Protein AF-A0A800A5K8-F1 (afdb_monomer)

Radius of gyration: 23.82 Å; Cα contacts (8 Å, |Δi|>4): 226; chains: 1; bounding box: 52×34×66 Å

pLDDT: mean 90.93, std 14.98, range [29.31, 98.81]

Secondary structure (DSSP, 8-state):
-------------S---PPPP--TTT-SSTT-HHHHHHHHHHHHHHHHHHHHHTTTGGG--HHHHHHHHHHHHHHHHHHHHHHHHHHHHHHH-TT-HHHHHHHHHHHHHHHHHHHHHHHHHHHHHHS-HHHHHHHTTSHHHHTTHHHHHHHHGGGGG---HHHHHHHHHHTTTTHHHHHHHHHHHHHH--EEE-SSSS-EEE-HHHHHHGGG-SSHHHHHHHHHHHHHHHHTTHHHHHHHHHHHHHHHHHHHHHHT-SSTTHHHHHHTT--GGG-

Sequence (275 aa):
MTKTRTYQTRQKSQSGDLPNWNLNDLYCRPKSPKLKADIAWARSESKKFRKAFEGRLKGLDGNGLARAISRYEKITERLDRVMSYGHLLHATHISDAEISAFFQTLQEKVTDISTEILFFTLELNRLGETVLKKQLKSPKAARYAPWIRDCRVFRRHQLSDEVEKLLHEKSLTSHNAWIRLFGETMADLRFRIEGGKKPKQMTLADTLNLLSDKKAQVRKRGAKALSRGLAKNIRVLSLITNTLAKDKEIEDQWRRYPHPASYRNLSNQVEDEFV

Solvent-accessible surface area (backbone atoms only — not comparable to full-atom values): 15741 Å² total; per-residue (Å²): 136,84,83,80,83,77,90,74,86,84,71,90,62,97,62,75,88,68,89,71,88,78,52,56,88,75,45,79,46,97,84,29,68,66,56,55,49,50,54,52,47,38,48,53,48,24,56,55,47,32,78,70,43,70,95,38,67,85,77,41,52,16,62,51,48,29,53,50,50,55,52,50,49,59,41,49,55,52,50,50,50,53,49,52,48,37,50,54,57,26,70,79,35,70,87,38,67,69,48,47,53,49,35,52,55,48,52,52,56,48,47,62,35,48,61,49,48,48,61,54,62,58,50,58,43,65,52,51,68,72,57,50,58,58,20,42,70,30,72,67,21,40,73,45,44,66,61,53,51,66,59,38,72,47,44,86,41,57,72,54,72,68,56,51,49,48,51,61,68,42,34,66,76,43,61,51,42,46,54,47,51,50,51,50,54,56,68,68,44,64,27,62,38,65,90,57,103,57,75,42,77,30,47,58,68,63,36,56,55,28,58,73,44,92,49,66,71,51,20,52,34,24,54,52,19,51,52,53,45,49,59,77,42,42,70,60,55,49,52,44,53,52,48,48,52,50,55,49,52,53,53,34,58,78,30,63,47,92,47,93,58,44,64,57,30,57,74,70,75,41,65,76,91,82,114

Mean predicted aligned error: 6.57 Å

Structure (mmCIF, N/CA/C/O backbone):
data_AF-A0A800A5K8-F1
#
_entry.id   AF-A0A800A5K8-F1
#
loop_
_atom_site.group_PDB
_atom_site.id
_atom_site.type_symbol
_atom_site.label_atom_id
_atom_site.label_alt_id
_atom_site.label_comp_id
_atom_site.label_asym_id
_atom_site.label_entity_id
_atom_site.label_seq_id
_atom_site.pdbx_PDB_ins_code
_atom_site.Cartn_x
_atom_site.Cartn_y
_atom_site.Cartn_z
_atom_site.occupancy
_atom_site.B_iso_or_equiv
_atom_site.auth_seq_id
_atom_site.auth_comp_id
_atom_site.auth_asym_id
_atom_site.auth_atom_id
_atom_site.pdbx_PDB_model_num
ATOM 1 N N . MET A 1 1 ? 26.725 14.747 31.158 1.00 33.75 1 MET A N 1
ATOM 2 C CA . MET A 1 1 ? 25.842 13.593 31.448 1.00 33.75 1 MET A CA 1
ATOM 3 C C . MET A 1 1 ? 24.400 13.996 31.176 1.00 33.75 1 MET A C 1
ATOM 5 O O . MET A 1 1 ? 23.799 14.720 31.959 1.00 33.75 1 MET A O 1
ATOM 9 N N . THR A 1 2 ? 23.884 13.628 30.007 1.00 29.73 2 THR A N 1
ATOM 10 C CA . THR A 1 2 ? 22.634 14.162 29.451 1.00 29.73 2 THR A CA 1
ATOM 11 C C . THR A 1 2 ? 21.464 13.264 29.852 1.00 29.73 2 THR A C 1
ATOM 13 O O . THR A 1 2 ? 21.402 12.109 29.441 1.00 29.73 2 THR A O 1
ATOM 16 N N . LYS A 1 3 ? 20.553 13.782 30.685 1.00 29.31 3 LYS A N 1
ATOM 17 C CA . LYS A 1 3 ? 19.341 13.082 31.138 1.00 29.31 3 LYS A CA 1
ATOM 18 C C . LYS A 1 3 ? 18.381 12.875 29.961 1.00 29.31 3 LYS A C 1
ATOM 20 O O . LYS A 1 3 ? 17.831 13.836 29.426 1.00 29.31 3 LYS A O 1
ATOM 25 N N . THR A 1 4 ? 18.160 11.624 29.572 1.00 31.28 4 THR A N 1
ATOM 26 C CA . THR A 1 4 ? 17.117 11.236 28.615 1.00 31.28 4 THR A CA 1
ATOM 27 C C . THR A 1 4 ? 15.754 11.374 29.295 1.00 31.28 4 THR A C 1
ATOM 29 O O . THR A 1 4 ? 15.449 10.628 30.220 1.00 31.28 4 THR A O 1
ATOM 32 N N . ARG A 1 5 ? 14.938 12.347 28.868 1.00 32.06 5 ARG A N 1
ATOM 33 C CA . ARG A 1 5 ? 13.532 12.466 29.283 1.00 32.06 5 ARG A CA 1
ATOM 34 C C . ARG A 1 5 ? 12.718 11.345 28.634 1.00 32.06 5 ARG A C 1
ATOM 36 O O . ARG A 1 5 ? 12.505 11.353 27.425 1.00 32.06 5 ARG A O 1
ATOM 43 N N . THR A 1 6 ? 12.282 10.391 29.443 1.00 32.84 6 THR A N 1
ATOM 44 C CA . THR A 1 6 ? 11.223 9.429 29.132 1.00 32.84 6 THR A CA 1
ATOM 45 C C . THR A 1 6 ? 9.879 10.154 29.214 1.00 32.84 6 THR A C 1
ATOM 47 O O . THR A 1 6 ? 9.526 10.683 30.267 1.00 32.84 6 THR A O 1
ATOM 50 N N . TYR A 1 7 ? 9.131 10.209 28.113 1.00 33.66 7 TYR A N 1
ATOM 51 C CA . TYR A 1 7 ? 7.748 10.683 28.119 1.00 33.66 7 TYR A CA 1
ATOM 52 C C . TYR A 1 7 ? 6.867 9.565 28.688 1.00 33.66 7 TYR A C 1
ATOM 54 O O . TYR A 1 7 ? 6.560 8.598 28.000 1.00 33.66 7 TYR A O 1
ATOM 62 N N . GLN A 1 8 ? 6.522 9.657 29.974 1.00 35.81 8 GLN A N 1
ATOM 63 C CA . GLN A 1 8 ? 5.506 8.815 30.605 1.00 35.81 8 GLN A CA 1
ATOM 64 C C . GLN A 1 8 ? 4.347 9.697 31.068 1.00 35.81 8 GLN A C 1
ATOM 66 O O . GLN A 1 8 ? 4.382 10.282 32.151 1.00 35.81 8 GLN A O 1
ATOM 71 N N . THR A 1 9 ? 3.290 9.767 30.268 1.00 36.53 9 THR A N 1
ATOM 72 C CA . THR A 1 9 ? 1.973 10.219 30.719 1.00 36.53 9 THR A CA 1
ATOM 73 C C . THR A 1 9 ? 1.376 9.100 31.575 1.00 36.53 9 THR A C 1
ATOM 75 O O . THR A 1 9 ? 0.846 8.112 31.076 1.00 36.53 9 THR A O 1
ATOM 78 N N . ARG A 1 10 ? 1.523 9.211 32.902 1.00 36.03 10 ARG A N 1
ATOM 79 C CA . ARG A 1 10 ? 0.921 8.287 33.874 1.00 36.03 10 ARG A CA 1
ATOM 80 C C . ARG A 1 10 ? -0.609 8.405 33.848 1.00 36.03 10 ARG A C 1
ATOM 82 O O . ARG A 1 10 ? -1.166 9.276 34.508 1.00 36.03 10 ARG A O 1
ATOM 89 N N . GLN A 1 11 ? -1.289 7.456 33.213 1.00 36.75 11 GLN A N 1
ATOM 90 C CA . GLN A 1 11 ? -2.543 6.927 33.752 1.00 36.75 11 GLN A CA 1
ATOM 91 C C . GLN A 1 11 ? -2.220 5.606 34.451 1.00 36.75 11 GLN A C 1
ATOM 93 O O . GLN A 1 11 ? -1.760 4.657 33.826 1.00 36.75 11 GLN A O 1
ATOM 98 N N . LYS A 1 12 ? -2.408 5.557 35.775 1.00 32.47 12 LYS A N 1
ATOM 99 C CA . LYS A 1 12 ? -2.260 4.337 36.579 1.00 32.47 12 LYS A CA 1
ATOM 100 C C . LYS A 1 12 ? -3.420 3.388 36.241 1.00 32.47 12 LYS A C 1
ATOM 102 O O . LYS A 1 12 ? -4.447 3.396 36.916 1.00 32.47 12 LYS A O 1
ATOM 107 N N . SER A 1 13 ? -3.276 2.584 35.191 1.00 38.09 13 SER A N 1
ATOM 108 C CA . SER A 1 13 ? -4.039 1.344 35.061 1.00 38.09 13 SER A CA 1
ATOM 109 C C . SER A 1 13 ? -3.442 0.309 36.017 1.00 38.09 13 SER A C 1
ATOM 111 O O . SER A 1 13 ? -2.229 0.210 36.182 1.00 38.09 13 SER A O 1
ATOM 113 N N . GLN A 1 14 ? -4.298 -0.469 36.676 1.00 43.34 14 GLN A N 1
ATOM 114 C CA . GLN A 1 14 ? -3.944 -1.618 37.525 1.00 43.34 14 GLN A CA 1
ATOM 115 C C . GLN A 1 14 ? -3.404 -2.815 36.704 1.00 43.34 14 GLN A C 1
ATOM 117 O O . GLN A 1 14 ? -3.677 -3.971 37.003 1.00 43.34 14 GLN A O 1
ATOM 122 N N . SER A 1 15 ? -2.656 -2.543 35.640 1.00 46.34 15 SER A N 1
ATOM 123 C CA . SER A 1 15 ? -1.964 -3.521 34.810 1.00 46.34 15 SER A CA 1
ATOM 124 C C . SER A 1 15 ? -0.471 -3.318 35.047 1.00 46.34 15 SER A C 1
ATOM 126 O O . SER A 1 15 ? 0.123 -2.418 34.455 1.00 46.34 15 SER A O 1
ATOM 128 N N . GLY A 1 16 ? 0.119 -4.087 35.966 1.00 44.50 16 GLY A N 1
ATOM 129 C CA . GLY A 1 16 ? 1.579 -4.170 36.068 1.00 44.50 16 GLY A CA 1
ATOM 130 C C . GLY A 1 16 ? 2.180 -4.500 34.698 1.00 44.50 16 GLY A C 1
ATOM 131 O O . GLY A 1 16 ? 1.521 -5.195 33.927 1.00 44.50 16 GLY A O 1
ATOM 132 N N . ASP A 1 17 ? 3.357 -3.933 34.412 1.00 63.56 17 ASP A N 1
ATOM 133 C CA . ASP A 1 17 ? 4.088 -3.942 33.133 1.00 63.56 17 ASP A CA 1
ATOM 134 C C . ASP A 1 17 ? 3.709 -5.100 32.197 1.00 63.56 17 ASP A C 1
ATOM 136 O O . ASP A 1 17 ? 4.318 -6.170 32.204 1.00 63.56 17 ASP A O 1
ATOM 140 N N . LEU A 1 18 ? 2.683 -4.881 31.369 1.00 74.44 18 LEU A N 1
ATOM 141 C CA . LEU A 1 18 ? 2.422 -5.767 30.244 1.00 74.44 18 LEU A CA 1
ATOM 142 C C . LEU A 1 18 ? 3.603 -5.636 29.272 1.00 74.44 18 LEU A C 1
ATOM 144 O O . LEU A 1 18 ? 4.118 -4.526 29.089 1.00 74.44 18 LEU A O 1
ATOM 148 N N . PRO A 1 19 ? 4.052 -6.739 28.651 1.00 81.81 19 PRO A N 1
ATOM 149 C CA . PRO A 1 19 ? 5.165 -6.687 27.720 1.00 81.81 19 PRO A CA 1
ATOM 150 C C . PRO A 1 19 ? 4.827 -5.739 26.568 1.00 81.81 19 PRO A C 1
ATOM 152 O O . PRO A 1 19 ? 3.802 -5.881 25.901 1.00 81.81 19 PRO A O 1
ATOM 155 N N . ASN A 1 20 ? 5.709 -4.769 26.342 1.00 78.38 20 ASN A N 1
ATOM 156 C CA . ASN A 1 20 ? 5.640 -3.877 25.195 1.00 78.38 20 ASN A CA 1
ATOM 157 C C . ASN A 1 20 ? 6.539 -4.399 24.078 1.00 78.38 20 ASN A C 1
ATOM 159 O O . ASN A 1 20 ? 7.567 -5.034 24.321 1.00 78.38 20 ASN A O 1
ATOM 163 N N . TRP A 1 21 ? 6.157 -4.094 22.844 1.00 85.62 21 TRP A N 1
ATOM 164 C CA . TRP A 1 21 ? 6.931 -4.456 21.667 1.00 85.62 21 TRP A CA 1
ATOM 165 C C . TRP A 1 21 ? 8.275 -3.727 21.702 1.00 85.62 21 TRP A C 1
ATOM 167 O O . TRP A 1 21 ? 8.328 -2.498 21.790 1.00 85.62 21 TRP A O 1
ATOM 177 N N . ASN A 1 22 ? 9.371 -4.478 21.617 1.00 89.50 22 ASN A N 1
ATOM 178 C CA . ASN A 1 22 ? 10.696 -3.898 21.475 1.00 89.50 22 ASN A CA 1
ATOM 179 C C . ASN A 1 22 ? 10.954 -3.567 19.999 1.00 89.50 22 ASN A C 1
ATOM 181 O O . ASN A 1 22 ? 11.232 -4.452 19.199 1.00 89.50 22 ASN A O 1
ATOM 185 N N . LEU A 1 23 ? 10.884 -2.284 19.639 1.00 93.44 23 LEU A N 1
ATOM 186 C CA . LEU A 1 23 ? 11.125 -1.829 18.263 1.00 93.44 23 LEU A CA 1
ATOM 187 C C . LEU A 1 23 ? 12.601 -1.495 17.974 1.00 93.44 23 LEU A C 1
ATOM 189 O O . LEU A 1 23 ? 12.920 -1.044 16.870 1.00 93.44 23 LEU A O 1
ATOM 193 N N . ASN A 1 24 ? 13.509 -1.710 18.936 1.00 92.50 24 ASN A N 1
ATOM 194 C CA . ASN A 1 24 ? 14.924 -1.343 18.806 1.00 92.50 24 ASN A CA 1
ATOM 195 C C . ASN A 1 24 ? 15.645 -2.097 17.680 1.00 92.50 24 ASN A C 1
ATOM 197 O O . ASN A 1 24 ? 16.587 -1.544 17.109 1.00 92.50 24 ASN A O 1
ATOM 201 N N . ASP A 1 25 ? 15.178 -3.299 17.329 1.00 91.56 25 ASP A N 1
ATOM 202 C CA . ASP A 1 25 ? 15.712 -4.087 16.210 1.00 91.56 25 ASP A CA 1
ATOM 203 C C . ASP A 1 25 ? 15.521 -3.371 14.860 1.00 91.56 25 ASP A C 1
ATOM 205 O O . ASP A 1 25 ? 16.345 -3.494 13.948 1.00 91.56 25 ASP A O 1
ATOM 209 N N . LEU A 1 26 ? 14.475 -2.542 14.753 1.00 95.06 26 LEU A N 1
ATOM 210 C CA . LEU A 1 26 ? 14.256 -1.644 13.622 1.00 95.06 26 LEU A CA 1
ATOM 211 C C . LEU A 1 26 ? 14.981 -0.314 13.867 1.00 95.06 26 LEU A C 1
ATOM 213 O O . LEU A 1 26 ? 16.000 -0.019 13.230 1.00 95.06 26 LEU A O 1
ATOM 217 N N . TYR A 1 27 ? 14.469 0.476 14.818 1.00 96.81 27 TYR A N 1
ATOM 218 C CA . TYR A 1 27 ? 14.990 1.788 15.193 1.00 96.81 27 TYR A CA 1
ATOM 219 C C . TYR A 1 27 ? 14.673 2.107 16.655 1.00 96.81 27 TYR A C 1
ATOM 221 O O . TYR A 1 27 ? 13.546 1.957 17.111 1.00 96.81 27 TYR A O 1
ATOM 229 N N . CYS A 1 28 ? 15.644 2.669 17.378 1.00 92.19 28 CYS A N 1
ATOM 230 C CA . CYS A 1 28 ? 15.479 2.913 18.813 1.00 92.19 28 CYS A CA 1
ATOM 231 C C . CYS A 1 28 ? 14.422 3.967 19.179 1.00 92.19 28 CYS A C 1
ATOM 233 O O . CYS A 1 28 ? 13.911 3.971 20.293 1.00 92.19 28 CYS A O 1
ATOM 235 N N . ARG A 1 29 ? 14.172 4.943 18.295 1.00 93.69 29 ARG A N 1
ATOM 236 C CA . ARG A 1 29 ? 13.256 6.072 18.537 1.00 93.69 29 ARG A CA 1
ATOM 237 C C . ARG A 1 29 ? 12.960 6.847 17.246 1.00 93.69 29 ARG A C 1
ATOM 239 O O . ARG A 1 29 ? 13.796 6.808 16.338 1.00 93.69 29 ARG A O 1
ATOM 246 N N . PRO A 1 30 ? 11.895 7.673 17.201 1.00 93.44 30 PRO A N 1
ATOM 247 C CA . PRO A 1 30 ? 11.542 8.483 16.025 1.00 93.44 30 PRO A CA 1
ATOM 248 C C . PRO A 1 30 ? 12.664 9.396 15.514 1.00 93.44 30 PRO A C 1
ATOM 250 O O . PRO A 1 30 ? 12.784 9.674 14.326 1.00 93.44 30 PRO A O 1
ATOM 253 N N . LYS A 1 31 ? 13.548 9.847 16.413 1.00 93.44 31 LYS A N 1
ATOM 254 C CA . LYS A 1 31 ? 14.712 10.691 16.087 1.00 93.44 31 LYS A CA 1
ATOM 255 C C . LYS A 1 31 ? 16.017 9.892 15.938 1.00 93.44 31 LYS A C 1
ATOM 257 O O . LYS A 1 31 ? 17.096 10.460 16.097 1.00 93.44 31 LYS A O 1
ATOM 262 N N . SER A 1 32 ? 15.940 8.583 15.684 1.00 96.00 32 SER A N 1
ATOM 263 C CA . SER A 1 32 ? 17.111 7.714 15.519 1.00 96.00 32 SER A CA 1
ATOM 264 C C . SER A 1 32 ? 18.000 8.185 14.354 1.00 96.00 32 SER A C 1
ATOM 266 O O . SER A 1 32 ? 17.489 8.401 13.251 1.00 96.00 32 SER A O 1
ATOM 268 N N . PRO A 1 33 ? 19.329 8.315 14.548 1.00 97.19 33 PRO A N 1
ATOM 269 C CA . PRO A 1 33 ? 20.257 8.613 13.457 1.00 97.19 33 PRO A CA 1
ATOM 270 C C . PRO A 1 33 ? 20.192 7.583 12.324 1.00 97.19 33 PRO A C 1
ATOM 272 O O . PRO A 1 33 ? 20.232 7.964 11.158 1.00 97.19 33 PRO A O 1
ATOM 275 N N . LYS A 1 34 ? 20.008 6.297 12.657 1.00 97.38 34 LYS A N 1
ATOM 276 C CA . LYS A 1 34 ? 19.891 5.204 11.679 1.00 97.38 34 LYS A CA 1
ATOM 277 C C . LYS A 1 34 ? 18.663 5.375 10.780 1.00 97.38 34 LYS A C 1
ATOM 279 O O . LYS A 1 34 ? 18.780 5.231 9.571 1.00 97.38 34 LYS A O 1
ATOM 284 N N . LEU A 1 35 ? 17.520 5.767 11.353 1.00 98.25 35 LEU A N 1
ATOM 285 C CA . LEU A 1 35 ? 16.292 6.043 10.596 1.00 98.25 35 LEU A CA 1
ATOM 286 C C . LEU A 1 35 ? 16.504 7.181 9.593 1.00 98.25 35 LEU A C 1
ATOM 288 O O . LEU A 1 35 ? 16.190 7.051 8.413 1.00 98.25 35 LEU A O 1
ATOM 292 N N . LYS A 1 36 ? 17.098 8.289 10.053 1.00 97.81 36 LYS A N 1
ATOM 293 C CA . LYS A 1 36 ? 17.427 9.424 9.181 1.00 97.81 36 LYS A CA 1
ATOM 294 C C . LYS A 1 36 ? 18.391 9.019 8.061 1.00 97.81 36 LYS A C 1
ATOM 296 O O . LYS A 1 36 ? 18.184 9.419 6.918 1.00 97.81 36 LYS A O 1
ATOM 301 N N . ALA A 1 37 ? 19.413 8.225 8.385 1.00 98.25 37 ALA A N 1
ATOM 302 C CA . ALA A 1 37 ? 20.398 7.742 7.425 1.00 98.25 37 ALA A CA 1
ATOM 303 C C . ALA A 1 37 ? 19.776 6.820 6.366 1.00 98.25 37 ALA A C 1
ATOM 305 O O . ALA A 1 37 ? 20.078 6.972 5.186 1.00 98.25 37 ALA A O 1
ATOM 306 N N . ASP A 1 38 ? 18.873 5.918 6.755 1.00 98.50 38 ASP A N 1
ATOM 307 C CA . ASP A 1 38 ? 18.197 5.023 5.812 1.00 98.50 38 ASP A CA 1
ATOM 308 C C . ASP A 1 38 ? 17.286 5.771 4.841 1.00 98.50 38 ASP A C 1
ATOM 310 O O . ASP A 1 38 ? 17.344 5.511 3.642 1.00 98.50 38 ASP A O 1
ATOM 314 N N . ILE A 1 39 ? 16.501 6.736 5.331 1.00 98.50 39 ILE A N 1
ATOM 315 C CA . ILE A 1 39 ? 15.646 7.575 4.477 1.00 98.50 39 ILE A CA 1
ATOM 316 C C . ILE A 1 39 ? 16.503 8.394 3.501 1.00 98.50 39 ILE A C 1
ATOM 318 O O . ILE A 1 39 ? 16.193 8.476 2.312 1.00 98.50 39 ILE A O 1
ATOM 322 N N . ALA A 1 40 ? 17.599 8.992 3.982 1.00 98.56 40 ALA A N 1
ATOM 323 C CA . ALA A 1 40 ? 18.510 9.764 3.139 1.00 98.56 40 ALA A CA 1
ATOM 324 C C . ALA A 1 40 ? 19.200 8.886 2.082 1.00 98.56 40 ALA A C 1
ATOM 326 O O . ALA A 1 40 ? 19.300 9.282 0.918 1.00 98.56 40 ALA A O 1
ATOM 327 N N . TRP A 1 41 ? 19.632 7.683 2.469 1.00 98.75 41 TRP A N 1
ATOM 328 C CA . TRP A 1 41 ? 20.212 6.709 1.553 1.00 98.75 41 TRP A CA 1
ATOM 329 C C . TRP A 1 41 ? 19.198 6.274 0.493 1.00 98.75 41 TRP A C 1
ATOM 331 O O . TRP A 1 41 ? 19.512 6.352 -0.690 1.00 98.75 41 TRP A O 1
ATOM 341 N N . ALA A 1 42 ? 17.975 5.900 0.888 1.00 98.69 42 ALA A N 1
ATOM 342 C CA . ALA A 1 42 ? 16.944 5.430 -0.037 1.00 98.69 42 ALA A CA 1
ATOM 343 C C . ALA A 1 42 ? 16.570 6.516 -1.052 1.00 98.69 42 ALA A C 1
ATOM 345 O O . ALA A 1 42 ? 16.470 6.237 -2.242 1.00 98.69 42 ALA A O 1
ATOM 346 N N . ARG A 1 43 ? 16.480 7.776 -0.608 1.00 98.62 43 ARG A N 1
ATOM 347 C CA . ARG A 1 43 ? 16.270 8.938 -1.482 1.00 98.62 43 ARG A CA 1
ATOM 348 C C . ARG A 1 43 ? 17.409 9.166 -2.476 1.00 98.62 43 ARG A C 1
ATOM 350 O O . ARG A 1 43 ? 17.168 9.556 -3.614 1.00 98.62 43 ARG A O 1
ATOM 357 N N . SER A 1 44 ? 18.660 9.012 -2.046 1.00 98.69 44 SER A N 1
ATOM 358 C CA . SER A 1 44 ? 19.809 9.168 -2.946 1.00 98.69 44 SER A CA 1
ATOM 359 C C . SER A 1 44 ? 19.862 8.025 -3.959 1.00 98.69 44 SER A C 1
ATOM 361 O O . SER A 1 44 ? 20.045 8.255 -5.156 1.00 98.69 44 SER A O 1
ATOM 363 N N . GLU A 1 45 ? 19.666 6.794 -3.488 1.00 98.69 45 GLU A N 1
ATOM 364 C CA . GLU A 1 45 ? 19.724 5.606 -4.327 1.00 98.69 45 GLU A CA 1
ATOM 365 C C . GLU A 1 45 ? 18.551 5.502 -5.294 1.00 98.69 45 GLU A C 1
ATOM 367 O O . GLU A 1 45 ? 18.792 5.099 -6.426 1.00 98.69 45 GLU A O 1
ATOM 372 N N . SER A 1 46 ? 17.337 5.936 -4.937 1.00 98.75 46 SER A N 1
ATOM 373 C CA . SER A 1 46 ? 16.198 5.962 -5.866 1.00 98.75 46 SER A CA 1
ATOM 374 C C . SER A 1 46 ? 16.471 6.849 -7.082 1.00 98.75 46 SER A C 1
ATOM 376 O O . SER A 1 46 ? 16.300 6.414 -8.219 1.00 98.75 46 SER A O 1
ATOM 378 N N . LYS A 1 47 ? 17.029 8.048 -6.873 1.00 98.62 47 LYS A N 1
ATOM 379 C CA . LYS A 1 47 ? 17.415 8.963 -7.961 1.00 98.62 47 LYS A CA 1
ATOM 380 C C . LYS A 1 47 ? 18.515 8.381 -8.849 1.00 98.62 47 LYS A C 1
ATOM 382 O O . LYS A 1 47 ? 18.444 8.460 -10.076 1.00 98.62 47 LYS A O 1
ATOM 387 N N . LYS A 1 48 ? 19.540 7.766 -8.245 1.00 98.69 48 LYS A N 1
ATOM 388 C CA . LYS A 1 48 ? 20.602 7.074 -9.001 1.00 98.69 48 LYS A CA 1
ATOM 389 C C . LYS A 1 48 ? 20.066 5.856 -9.746 1.00 98.69 48 LYS A C 1
ATOM 391 O O . LYS A 1 48 ? 20.567 5.531 -10.818 1.00 98.69 48 LYS A O 1
ATOM 396 N N . PHE A 1 49 ? 19.111 5.145 -9.157 1.00 98.81 49 PHE A N 1
ATOM 397 C CA . PHE A 1 49 ? 18.471 3.974 -9.735 1.00 98.81 49 PHE A CA 1
ATOM 398 C C . PHE A 1 49 ? 17.657 4.363 -10.968 1.00 98.81 49 PHE A C 1
ATOM 400 O O . PHE A 1 49 ? 17.905 3.820 -12.043 1.00 98.81 49 PHE A O 1
ATOM 407 N N . ARG A 1 50 ? 16.815 5.393 -10.847 1.00 98.50 50 ARG A N 1
ATOM 408 C CA . ARG A 1 50 ? 16.079 5.992 -11.961 1.00 98.50 50 ARG A CA 1
ATOM 409 C C . ARG A 1 50 ? 16.996 6.399 -13.108 1.00 98.50 50 ARG A C 1
ATOM 411 O O . ARG A 1 50 ? 16.887 5.855 -14.202 1.00 98.50 50 ARG A O 1
ATOM 418 N N . LYS A 1 51 ? 18.007 7.233 -12.833 1.00 98.50 51 LYS A N 1
ATOM 419 C CA . LYS A 1 51 ? 18.997 7.664 -13.842 1.00 98.50 51 LYS A CA 1
ATOM 420 C C . LYS A 1 51 ? 19.721 6.493 -14.523 1.00 98.50 51 LYS A C 1
ATOM 422 O O . LYS A 1 51 ? 20.168 6.620 -15.666 1.00 98.50 51 LYS A O 1
ATOM 427 N N . ALA A 1 52 ? 19.904 5.375 -13.821 1.00 98.38 52 ALA A N 1
ATOM 428 C CA . ALA A 1 52 ? 20.600 4.211 -14.353 1.00 98.38 52 ALA A CA 1
ATOM 429 C C . ALA A 1 52 ? 19.717 3.355 -15.272 1.00 98.38 52 ALA A C 1
ATOM 431 O O . ALA A 1 52 ? 20.238 2.867 -16.277 1.00 98.38 52 ALA A O 1
ATOM 432 N N . PHE A 1 53 ? 18.431 3.182 -14.953 1.00 98.62 53 PHE A N 1
ATOM 433 C CA . PHE A 1 53 ? 17.603 2.125 -15.545 1.00 98.62 53 PHE A CA 1
ATOM 434 C C . PHE A 1 53 ? 16.327 2.583 -16.252 1.00 98.62 53 PHE A C 1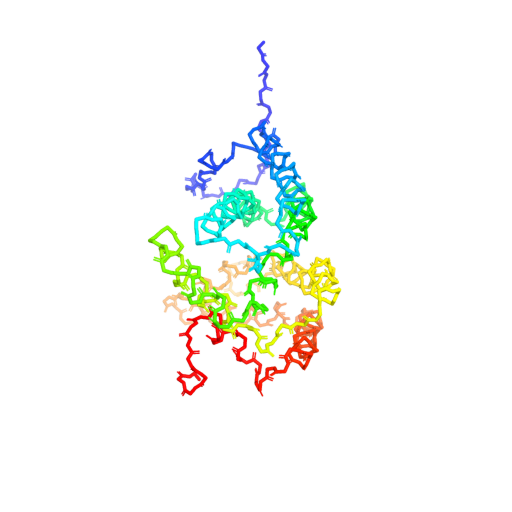
ATOM 436 O O . PHE A 1 53 ? 15.821 1.806 -17.056 1.00 98.62 53 PHE A O 1
ATOM 443 N N . GLU A 1 54 ? 15.826 3.793 -15.997 1.00 98.25 54 GLU A N 1
A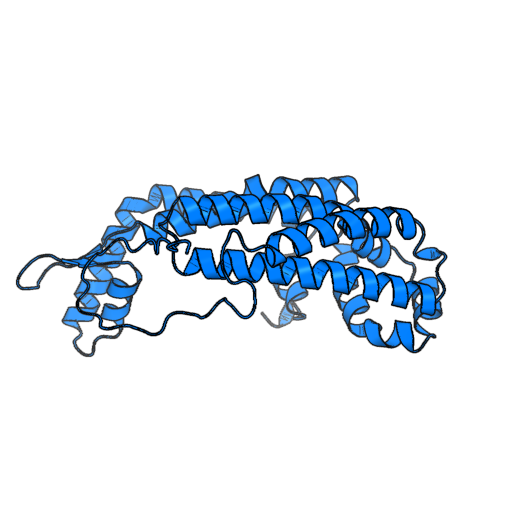TOM 444 C CA . GLU A 1 54 ? 14.588 4.280 -16.620 1.00 98.25 54 GLU A CA 1
ATOM 445 C C . GLU A 1 54 ? 14.708 4.298 -18.148 1.00 98.25 54 GLU A C 1
ATOM 447 O O . GLU A 1 54 ? 15.649 4.869 -18.709 1.00 98.25 54 GLU A O 1
ATOM 452 N N . GLY A 1 55 ? 13.777 3.610 -18.813 1.00 98.00 55 GLY A N 1
ATOM 453 C CA . GLY A 1 55 ? 13.722 3.459 -20.266 1.00 98.00 55 GLY A CA 1
ATOM 454 C C . GLY A 1 55 ? 14.799 2.543 -20.854 1.00 98.00 55 GLY A C 1
ATOM 455 O O . GLY A 1 55 ? 15.000 2.535 -22.070 1.00 98.00 55 GLY A O 1
ATOM 456 N N . ARG A 1 56 ? 15.543 1.799 -20.024 1.00 98.25 56 ARG A N 1
ATOM 457 C CA . ARG A 1 56 ? 16.706 1.001 -20.452 1.00 98.25 56 ARG A CA 1
ATOM 458 C C . ARG A 1 56 ? 16.561 -0.495 -20.203 1.00 98.25 56 ARG A C 1
ATOM 460 O O . ARG A 1 56 ? 17.420 -1.247 -20.666 1.00 98.25 56 ARG A O 1
ATOM 467 N N . LEU A 1 57 ? 15.505 -0.964 -19.533 1.00 97.94 57 LEU A N 1
ATOM 468 C CA . LEU A 1 57 ? 15.370 -2.374 -19.142 1.00 97.94 57 LEU A CA 1
ATOM 469 C C . LEU A 1 57 ? 15.357 -3.316 -20.344 1.00 97.94 57 LEU A C 1
ATOM 471 O O . LEU A 1 57 ? 15.933 -4.402 -20.282 1.00 97.94 57 LEU A O 1
ATOM 475 N N . LYS A 1 58 ? 14.768 -2.884 -21.466 1.00 97.69 58 LYS A N 1
ATOM 476 C CA . LYS A 1 58 ? 14.738 -3.660 -22.717 1.00 97.69 58 LYS A CA 1
ATOM 477 C C . LYS A 1 58 ? 16.140 -3.968 -23.260 1.00 97.69 58 LYS A C 1
ATOM 479 O O . LYS A 1 58 ? 16.325 -5.003 -23.896 1.00 97.69 58 LYS A O 1
ATOM 484 N N . GLY A 1 59 ? 17.107 -3.077 -23.030 1.00 97.31 59 GLY A N 1
ATOM 485 C CA . GLY A 1 59 ? 18.480 -3.201 -23.524 1.00 97.31 59 GLY A CA 1
ATOM 486 C C . GLY A 1 59 ? 19.420 -3.979 -22.602 1.00 97.31 59 GLY A C 1
ATOM 487 O O . GLY A 1 59 ? 20.549 -4.264 -22.995 1.00 97.31 59 GLY A O 1
ATOM 488 N N . LEU A 1 60 ? 18.988 -4.325 -21.386 1.00 98.19 60 LEU A N 1
ATOM 489 C CA . LEU A 1 60 ? 19.828 -5.051 -20.436 1.00 98.19 60 LEU A CA 1
ATOM 490 C C . LEU A 1 60 ? 20.005 -6.516 -20.851 1.00 98.19 60 LEU A C 1
ATOM 492 O O . LEU A 1 60 ? 19.088 -7.160 -21.363 1.00 98.19 60 LEU A O 1
ATOM 496 N N . ASP A 1 61 ? 21.174 -7.074 -20.554 1.00 98.31 61 ASP A N 1
ATOM 497 C CA . ASP A 1 61 ? 21.369 -8.518 -20.514 1.00 98.31 61 ASP A CA 1
ATOM 498 C C . ASP A 1 61 ? 20.787 -9.107 -19.214 1.00 98.31 61 ASP A C 1
ATOM 500 O O . ASP A 1 61 ? 20.351 -8.385 -18.314 1.00 98.31 61 ASP A O 1
ATOM 504 N N . GLY A 1 62 ? 20.787 -10.436 -19.081 1.00 98.19 62 GLY A N 1
ATOM 505 C CA . GLY A 1 62 ? 20.267 -11.091 -17.877 1.00 98.19 62 GLY A CA 1
ATOM 506 C C . GLY A 1 62 ? 20.990 -10.669 -16.593 1.00 98.19 62 GLY A C 1
ATOM 507 O O . GLY A 1 62 ? 20.363 -10.443 -15.560 1.00 98.19 62 GLY A O 1
ATOM 508 N N . ASN A 1 63 ? 22.310 -10.472 -16.645 1.00 98.44 63 ASN A N 1
ATOM 509 C CA . ASN A 1 63 ? 23.052 -9.984 -15.482 1.00 98.44 63 ASN A CA 1
ATOM 510 C C . ASN A 1 63 ? 22.704 -8.524 -15.153 1.00 98.44 63 ASN A C 1
ATOM 512 O O . ASN A 1 63 ? 22.642 -8.165 -13.979 1.00 98.44 63 ASN A O 1
ATOM 516 N N . GLY A 1 64 ? 22.467 -7.688 -16.165 1.00 98.56 64 GLY A N 1
ATOM 517 C CA . GLY A 1 64 ? 21.970 -6.325 -16.024 1.00 98.56 64 GLY A CA 1
ATOM 518 C C . GLY A 1 64 ? 20.599 -6.269 -15.369 1.00 98.56 64 GLY A C 1
ATOM 519 O O . GLY A 1 64 ? 20.437 -5.521 -14.405 1.00 98.56 64 GLY A O 1
ATOM 520 N N . LEU A 1 65 ? 19.657 -7.105 -15.816 1.00 98.62 65 LEU A N 1
ATOM 521 C CA . LEU A 1 65 ? 18.336 -7.216 -15.198 1.00 98.62 65 LEU A CA 1
ATOM 522 C C . LEU A 1 65 ? 18.450 -7.635 -13.726 1.00 98.62 65 LEU A C 1
ATOM 524 O O . LEU A 1 65 ? 17.897 -6.968 -12.858 1.00 98.62 65 LEU A O 1
ATOM 528 N N . ALA A 1 66 ? 19.237 -8.670 -13.420 1.00 98.69 66 ALA A N 1
ATOM 529 C CA . ALA A 1 66 ? 19.448 -9.119 -12.043 1.00 98.69 66 ALA A CA 1
ATOM 530 C C . ALA A 1 66 ? 20.053 -8.023 -11.144 1.00 98.69 66 ALA A C 1
ATOM 532 O O . ALA A 1 66 ? 19.647 -7.860 -9.994 1.00 98.69 66 ALA A O 1
ATOM 533 N N . ARG A 1 67 ? 21.003 -7.231 -11.666 1.00 98.62 67 ARG A N 1
ATOM 534 C CA . ARG A 1 67 ? 21.559 -6.073 -10.943 1.00 98.62 67 ARG A CA 1
ATOM 535 C C . ARG A 1 67 ? 20.514 -4.984 -10.709 1.00 98.62 67 ARG A C 1
ATOM 537 O O . ARG A 1 67 ? 20.538 -4.368 -9.646 1.00 98.62 67 ARG A O 1
ATOM 544 N N . ALA A 1 68 ? 19.637 -4.726 -11.678 1.00 98.69 68 ALA A N 1
ATOM 545 C CA . ALA A 1 68 ? 18.554 -3.763 -11.519 1.00 98.69 68 ALA A CA 1
ATOM 546 C C . ALA A 1 68 ? 17.582 -4.223 -10.421 1.00 98.69 68 ALA A C 1
ATOM 548 O O . ALA A 1 68 ? 17.350 -3.477 -9.474 1.00 98.69 68 ALA A O 1
ATOM 549 N N . ILE A 1 69 ? 17.127 -5.479 -10.471 1.00 98.69 69 ILE A N 1
ATOM 550 C CA . ILE A 1 69 ? 16.215 -6.044 -9.464 1.00 98.69 69 ILE A CA 1
ATOM 551 C C . ILE A 1 69 ? 16.844 -6.005 -8.068 1.00 98.69 69 ILE A C 1
ATOM 553 O O . ILE A 1 69 ? 16.230 -5.488 -7.145 1.00 98.69 69 ILE A O 1
ATOM 557 N N . SER A 1 70 ? 18.102 -6.428 -7.913 1.00 98.56 70 SER A N 1
ATOM 558 C CA . SER A 1 70 ? 18.777 -6.388 -6.606 1.00 98.56 70 SER A CA 1
ATOM 559 C C . SER A 1 70 ? 18.939 -4.966 -6.046 1.00 98.56 70 SER A C 1
ATOM 561 O O . SER A 1 70 ? 18.939 -4.763 -4.832 1.00 98.56 70 SER A O 1
ATOM 563 N N . ARG A 1 71 ? 19.098 -3.946 -6.903 1.00 98.56 71 ARG A N 1
ATOM 564 C CA . ARG A 1 71 ? 19.135 -2.546 -6.446 1.00 98.56 71 ARG A CA 1
ATOM 565 C C . ARG A 1 71 ? 17.752 -2.047 -6.040 1.00 98.56 71 ARG A C 1
ATOM 567 O O . ARG A 1 71 ? 17.667 -1.354 -5.033 1.00 98.56 71 ARG A O 1
ATOM 574 N N . TYR A 1 72 ? 16.716 -2.402 -6.799 1.00 98.75 72 TYR A N 1
ATOM 575 C CA . TYR A 1 72 ? 15.325 -2.114 -6.455 1.00 98.75 72 TYR A CA 1
ATOM 576 C C . TYR A 1 72 ? 14.961 -2.731 -5.097 1.00 98.75 72 TYR A C 1
ATOM 578 O O . TYR A 1 72 ? 14.569 -2.001 -4.194 1.00 98.75 72 TYR A O 1
ATOM 586 N N . GLU A 1 73 ? 15.235 -4.026 -4.922 1.00 98.38 73 GLU A N 1
ATOM 587 C CA . GLU A 1 73 ? 15.033 -4.803 -3.690 1.00 98.38 73 GLU A CA 1
ATOM 588 C C . GLU A 1 73 ? 15.671 -4.123 -2.469 1.00 98.38 73 GLU A C 1
ATOM 590 O O . GLU A 1 73 ? 15.006 -3.865 -1.473 1.00 98.38 73 GLU A O 1
ATOM 595 N N . LYS A 1 74 ? 16.939 -3.702 -2.561 1.00 98.62 74 LYS A N 1
ATOM 596 C CA . LYS A 1 74 ? 17.611 -2.998 -1.452 1.00 98.62 74 LYS A CA 1
ATOM 597 C C . LYS A 1 74 ? 16.975 -1.654 -1.097 1.00 98.62 74 LYS A C 1
ATOM 599 O O . LYS A 1 74 ? 17.114 -1.205 0.041 1.00 98.62 74 LYS A O 1
ATOM 604 N N . ILE A 1 75 ? 16.373 -0.961 -2.066 1.00 98.75 75 ILE A N 1
ATOM 605 C CA . ILE A 1 75 ? 15.658 0.294 -1.808 1.00 98.75 75 ILE A CA 1
ATOM 606 C C . ILE A 1 75 ? 14.339 -0.026 -1.108 1.00 98.75 75 ILE A C 1
ATOM 608 O O . ILE A 1 75 ? 14.091 0.532 -0.039 1.00 98.75 75 ILE A O 1
ATOM 612 N N . THR A 1 76 ? 13.542 -0.946 -1.657 1.00 98.19 76 THR A N 1
ATOM 613 C CA . THR A 1 76 ? 12.234 -1.315 -1.102 1.00 98.19 76 THR A CA 1
ATOM 614 C C . THR A 1 76 ? 12.358 -1.915 0.292 1.00 98.19 76 THR A C 1
ATOM 616 O O . THR A 1 76 ? 11.707 -1.417 1.197 1.00 98.19 76 THR A O 1
ATOM 619 N N . GLU A 1 77 ? 13.294 -2.837 0.539 1.00 98.12 77 GLU A N 1
ATOM 620 C CA . GLU A 1 77 ? 13.523 -3.424 1.870 1.00 98.12 77 GLU A CA 1
ATOM 621 C C . GLU A 1 77 ? 13.786 -2.366 2.954 1.00 98.12 77 GLU A C 1
ATOM 623 O O . GLU A 1 77 ? 13.328 -2.484 4.094 1.00 98.12 77 GLU A O 1
ATOM 628 N N . ARG A 1 78 ? 14.532 -1.300 2.626 1.00 98.31 78 ARG A N 1
ATOM 629 C CA . ARG A 1 78 ? 14.777 -0.217 3.589 1.00 98.31 78 ARG A CA 1
ATOM 630 C C . ARG A 1 78 ? 13.549 0.654 3.794 1.00 98.31 78 ARG A C 1
ATOM 632 O O . ARG A 1 78 ? 13.309 1.055 4.931 1.00 98.31 78 ARG A O 1
ATOM 639 N N . LEU A 1 79 ? 12.794 0.949 2.737 1.00 98.44 79 LEU A N 1
ATOM 640 C CA . LEU A 1 79 ? 11.529 1.677 2.856 1.00 98.44 79 LEU A CA 1
ATOM 641 C C . LEU A 1 79 ? 10.515 0.876 3.682 1.00 98.44 79 LEU A C 1
ATOM 643 O O . LEU A 1 79 ? 9.921 1.430 4.604 1.00 98.44 79 LEU A O 1
ATOM 647 N N . ASP A 1 80 ? 10.411 -0.429 3.445 1.00 97.94 80 ASP A N 1
ATOM 648 C CA . ASP A 1 80 ? 9.528 -1.339 4.174 1.00 97.94 80 ASP A CA 1
ATOM 649 C C . ASP A 1 80 ? 9.923 -1.432 5.647 1.00 97.94 80 ASP A C 1
ATOM 651 O O . ASP A 1 80 ? 9.061 -1.383 6.524 1.00 97.94 80 ASP A O 1
ATOM 655 N N . ARG A 1 81 ? 11.225 -1.465 5.960 1.00 97.94 81 ARG A N 1
ATOM 656 C CA . ARG A 1 81 ? 11.713 -1.390 7.345 1.00 97.94 81 ARG A CA 1
ATOM 657 C C . ARG A 1 81 ? 11.318 -0.076 8.028 1.00 97.94 81 ARG A C 1
ATOM 659 O O . ARG A 1 81 ? 10.893 -0.089 9.185 1.00 97.94 81 ARG A O 1
ATOM 666 N N . VAL A 1 82 ? 11.464 1.055 7.332 1.00 98.31 82 VAL A N 1
ATOM 667 C CA . VAL A 1 82 ? 11.060 2.385 7.823 1.00 98.31 82 VAL A CA 1
ATOM 668 C C . VAL A 1 82 ? 9.558 2.432 8.094 1.00 98.31 82 VAL A C 1
ATOM 670 O O . VAL A 1 82 ? 9.144 2.859 9.175 1.00 98.31 82 VAL A O 1
ATOM 673 N N . MET A 1 83 ? 8.750 1.957 7.147 1.00 97.50 83 MET A N 1
ATOM 674 C CA . MET A 1 83 ? 7.295 1.948 7.266 1.00 97.50 83 MET A CA 1
ATOM 675 C C . MET A 1 83 ? 6.800 0.972 8.326 1.00 97.50 83 MET A C 1
ATOM 677 O O . MET A 1 83 ? 5.914 1.333 9.095 1.00 97.50 83 MET A O 1
ATOM 681 N N . SER A 1 84 ? 7.416 -0.205 8.445 1.00 96.94 84 SER A N 1
ATOM 682 C CA . SER A 1 84 ? 7.107 -1.181 9.496 1.00 96.94 84 SER A CA 1
ATOM 683 C C . SER A 1 84 ? 7.325 -0.583 10.882 1.00 96.94 84 SER A C 1
ATOM 685 O O . SER A 1 84 ? 6.462 -0.698 11.747 1.00 96.94 84 SER A O 1
ATOM 687 N N . TYR A 1 85 ? 8.440 0.128 11.091 1.00 97.50 85 TYR A N 1
ATOM 688 C CA . TYR A 1 85 ? 8.689 0.832 12.348 1.00 97.50 85 TYR A CA 1
ATOM 689 C C . TYR A 1 85 ? 7.636 1.903 12.637 1.00 97.50 85 TYR A C 1
ATOM 691 O O . TYR A 1 85 ? 7.085 1.939 13.737 1.00 97.50 85 TYR A O 1
ATOM 699 N N . GLY A 1 86 ? 7.354 2.766 11.655 1.00 96.12 86 GLY A N 1
ATOM 700 C CA . GLY A 1 86 ? 6.358 3.825 11.800 1.00 96.12 86 GLY A CA 1
ATOM 701 C C . GLY A 1 86 ? 4.968 3.272 12.118 1.00 96.12 86 GLY A C 1
ATOM 702 O O . GLY A 1 86 ? 4.315 3.754 13.040 1.00 96.12 86 GLY A O 1
ATOM 703 N N . HIS A 1 87 ? 4.555 2.224 11.404 1.00 93.44 87 HIS A N 1
ATOM 704 C CA . HIS A 1 87 ? 3.259 1.579 11.578 1.00 93.44 87 HIS A CA 1
ATOM 705 C C . HIS A 1 87 ? 3.133 0.899 12.945 1.00 93.44 87 HIS A C 1
ATOM 707 O O . HIS A 1 87 ? 2.141 1.114 13.636 1.00 93.44 87 HIS A O 1
ATOM 713 N N . LEU A 1 88 ? 4.142 0.129 13.373 1.00 94.50 88 LEU A N 1
ATOM 714 C CA . LEU A 1 88 ? 4.136 -0.532 14.683 1.00 94.50 88 LEU A CA 1
ATOM 715 C C . LEU A 1 88 ? 4.102 0.483 15.831 1.00 94.50 88 LEU A C 1
ATOM 717 O O . LEU A 1 88 ? 3.316 0.319 16.760 1.00 94.50 88 LEU A O 1
ATOM 721 N N . LEU A 1 89 ? 4.902 1.552 15.748 1.00 93.56 89 LEU A N 1
ATOM 722 C CA . LEU A 1 89 ? 4.905 2.612 16.758 1.00 93.56 89 LEU A CA 1
ATOM 723 C C . LEU A 1 89 ? 3.556 3.345 16.825 1.00 93.56 89 LEU A C 1
ATOM 725 O O . LEU A 1 89 ? 3.077 3.669 17.909 1.00 93.56 89 LEU A O 1
ATOM 729 N N . HIS A 1 90 ? 2.940 3.607 15.673 1.00 91.50 90 HIS A N 1
ATOM 730 C CA . HIS A 1 90 ? 1.622 4.231 15.611 1.00 91.50 90 HIS A CA 1
ATOM 731 C C . HIS A 1 90 ? 0.525 3.306 16.149 1.00 91.50 90 HIS A C 1
ATOM 733 O O . HIS A 1 90 ? -0.332 3.750 16.905 1.00 91.50 90 HIS A O 1
ATOM 739 N N . ALA A 1 91 ? 0.576 2.008 15.843 1.00 87.81 91 ALA A N 1
ATOM 740 C CA . ALA A 1 91 ? -0.397 1.033 16.328 1.00 87.81 91 ALA A CA 1
ATOM 741 C C . ALA A 1 91 ? -0.408 0.915 17.863 1.00 87.81 91 ALA A C 1
ATOM 743 O O . ALA A 1 91 ? -1.474 0.733 18.451 1.00 87.81 91 ALA A O 1
ATOM 744 N N . THR A 1 92 ? 0.744 1.062 18.530 1.00 85.50 92 THR A N 1
ATOM 745 C CA . THR A 1 92 ? 0.808 1.050 20.002 1.00 85.50 92 THR A CA 1
ATOM 746 C C . THR A 1 92 ? 0.323 2.356 20.636 1.00 85.50 92 THR A C 1
ATOM 748 O O . THR A 1 92 ? -0.016 2.366 21.820 1.00 85.50 92 THR A O 1
ATOM 751 N N . HIS A 1 93 ? 0.274 3.454 19.874 1.00 85.44 93 HIS A N 1
ATOM 752 C CA . HIS A 1 93 ? 0.021 4.806 20.378 1.00 85.44 93 HIS A CA 1
ATOM 753 C C . HIS A 1 93 ? -0.882 5.634 19.448 1.00 85.44 93 HIS A C 1
ATOM 755 O O . HIS A 1 93 ? -0.620 6.806 19.202 1.00 85.44 93 HIS A O 1
ATOM 761 N N . ILE A 1 94 ? -1.970 5.043 18.947 1.00 82.06 94 ILE A N 1
ATOM 762 C CA . ILE A 1 94 ? -2.828 5.663 17.918 1.00 82.06 94 ILE A CA 1
ATOM 763 C C . ILE A 1 94 ? -3.486 6.987 18.353 1.00 82.06 94 ILE A C 1
ATOM 765 O O . ILE A 1 94 ? -3.895 7.777 17.513 1.00 82.06 94 ILE A O 1
ATOM 769 N N . SER A 1 95 ? -3.600 7.239 19.661 1.00 81.19 95 SER A N 1
ATOM 770 C CA . SER A 1 95 ? -4.143 8.490 20.215 1.00 81.19 95 SER A CA 1
ATOM 771 C C . SER A 1 95 ? -3.070 9.548 20.522 1.00 81.19 95 SER A C 1
ATOM 773 O O . SER A 1 95 ? -3.407 10.616 21.029 1.00 81.19 95 SER A O 1
ATOM 775 N N . ASP A 1 96 ? -1.788 9.260 20.275 1.00 88.50 96 ASP A N 1
ATOM 776 C CA . ASP A 1 96 ? -0.683 10.199 20.483 1.00 88.50 96 ASP A CA 1
ATOM 777 C C . ASP A 1 96 ? -0.440 11.029 19.214 1.00 88.50 96 ASP A C 1
ATOM 779 O O . ASP A 1 96 ? 0.056 10.532 18.199 1.00 88.50 96 ASP A O 1
ATOM 783 N N . ALA A 1 97 ? -0.764 12.321 19.288 1.00 88.75 97 ALA A N 1
ATOM 784 C CA . ALA A 1 97 ? -0.675 13.233 18.153 1.00 88.75 97 ALA A CA 1
ATOM 785 C C . ALA A 1 97 ? 0.755 13.407 17.605 1.00 88.75 97 ALA A C 1
ATOM 787 O O . ALA A 1 97 ? 0.922 13.593 16.397 1.00 88.75 97 ALA A O 1
ATOM 788 N N . GLU A 1 98 ? 1.795 13.337 18.448 1.00 93.44 98 GLU A N 1
ATOM 789 C CA . GLU A 1 98 ? 3.183 13.448 17.982 1.00 93.44 98 GLU A CA 1
ATOM 790 C C . GLU A 1 98 ? 3.584 12.210 17.173 1.00 93.44 98 GLU A C 1
ATOM 792 O O . GLU A 1 98 ? 4.269 12.323 16.150 1.00 93.44 98 GLU A O 1
ATOM 797 N N . ILE A 1 99 ? 3.132 11.029 17.601 1.00 93.06 99 ILE A N 1
ATOM 798 C CA . ILE A 1 99 ? 3.387 9.766 16.903 1.00 93.06 99 ILE A CA 1
ATOM 799 C C . ILE A 1 99 ? 2.600 9.696 15.593 1.00 93.06 99 ILE A C 1
ATOM 801 O O . ILE A 1 99 ? 3.174 9.306 14.573 1.00 93.06 99 ILE A O 1
ATOM 805 N N . SER A 1 100 ? 1.336 10.125 15.576 1.00 90.00 100 SER A N 1
ATOM 806 C CA . SER A 1 100 ? 0.540 10.210 14.344 1.00 90.00 100 SER A CA 1
ATOM 807 C C . SER A 1 100 ? 1.162 11.177 13.331 1.00 90.00 100 SER A C 1
ATOM 809 O O . SER A 1 100 ? 1.330 10.819 12.163 1.00 90.00 100 SER A O 1
ATOM 811 N N . ALA A 1 101 ? 1.608 12.363 13.766 1.00 92.00 101 ALA A N 1
ATOM 812 C CA . ALA A 1 101 ? 2.295 13.325 12.898 1.00 92.00 101 ALA A CA 1
ATOM 813 C C . ALA A 1 101 ? 3.635 12.785 12.364 1.00 92.00 101 ALA A C 1
ATOM 815 O O . ALA A 1 101 ? 3.977 12.968 11.190 1.00 92.00 101 ALA A O 1
ATOM 816 N N . PHE A 1 102 ? 4.392 12.080 13.208 1.00 95.56 102 PHE A N 1
ATOM 817 C CA . PHE A 1 102 ? 5.616 11.400 12.796 1.00 95.56 102 PHE A CA 1
ATOM 818 C C . PHE A 1 102 ? 5.342 10.321 11.740 1.00 95.56 102 PHE A C 1
ATOM 820 O O . PHE A 1 102 ? 6.032 10.283 10.718 1.00 95.56 102 PHE A O 1
ATOM 827 N N . PHE A 1 103 ? 4.336 9.470 11.953 1.00 94.56 103 PHE A N 1
ATOM 828 C CA . PHE A 1 103 ? 3.973 8.416 11.009 1.00 94.56 103 PHE A CA 1
ATOM 829 C C . PHE A 1 103 ? 3.506 8.988 9.665 1.00 94.56 103 PHE A C 1
ATOM 831 O O . PHE A 1 103 ? 3.929 8.502 8.617 1.00 94.56 103 PHE A O 1
ATOM 838 N N . GLN A 1 104 ? 2.720 10.067 9.682 1.00 92.31 104 GLN A N 1
ATOM 839 C CA . GLN A 1 104 ? 2.324 10.794 8.474 1.00 92.31 104 GLN A CA 1
ATOM 840 C C . GLN A 1 104 ? 3.544 11.335 7.709 1.00 92.31 104 GLN A C 1
ATOM 842 O O . GLN A 1 104 ? 3.685 11.104 6.510 1.00 92.31 104 GLN A O 1
ATOM 847 N N . THR A 1 105 ? 4.486 11.964 8.416 1.00 95.62 105 THR A N 1
ATOM 848 C CA . THR A 1 105 ? 5.732 12.473 7.816 1.00 95.62 105 THR A CA 1
ATOM 849 C C . THR A 1 105 ? 6.572 11.351 7.189 1.00 95.62 105 THR A C 1
ATOM 851 O O . THR A 1 105 ? 7.262 11.564 6.188 1.00 95.62 105 THR A O 1
ATOM 854 N N . LEU A 1 106 ? 6.567 10.148 7.778 1.00 96.69 106 LEU A N 1
ATOM 855 C CA . LEU A 1 106 ? 7.229 8.985 7.186 1.00 96.69 106 LEU A CA 1
ATOM 856 C C . LEU A 1 106 ? 6.532 8.527 5.903 1.00 96.69 106 LEU A C 1
ATOM 858 O O . LEU A 1 106 ? 7.227 8.316 4.911 1.00 96.69 106 LEU A O 1
ATOM 862 N N . GLN A 1 107 ? 5.199 8.421 5.906 1.00 95.56 107 GLN A N 1
ATOM 863 C CA . GLN A 1 107 ? 4.418 8.044 4.722 1.00 95.56 107 GLN A CA 1
ATOM 864 C C . GLN A 1 107 ? 4.692 8.977 3.541 1.00 95.56 107 GLN A C 1
ATOM 866 O O . GLN A 1 107 ? 4.963 8.502 2.441 1.00 95.56 107 GLN A O 1
ATOM 871 N N . GLU A 1 108 ? 4.705 10.290 3.773 1.00 95.75 108 GLU A N 1
ATOM 872 C CA . GLU A 1 108 ? 5.018 11.294 2.748 1.00 95.75 108 GLU A CA 1
ATOM 873 C C . GLU A 1 108 ? 6.423 11.086 2.170 1.00 95.75 108 GLU A C 1
ATOM 875 O O . GLU A 1 108 ? 6.593 10.912 0.966 1.00 95.75 108 GLU A O 1
ATOM 880 N N . LYS A 1 109 ? 7.441 10.982 3.036 1.00 97.69 109 LYS A N 1
ATOM 881 C CA . LYS A 1 109 ? 8.829 10.761 2.598 1.00 97.69 109 LYS A CA 1
ATOM 882 C C . LYS A 1 109 ? 9.002 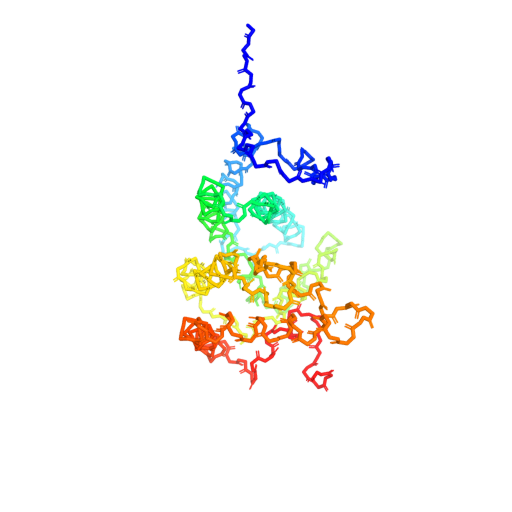9.455 1.825 1.00 97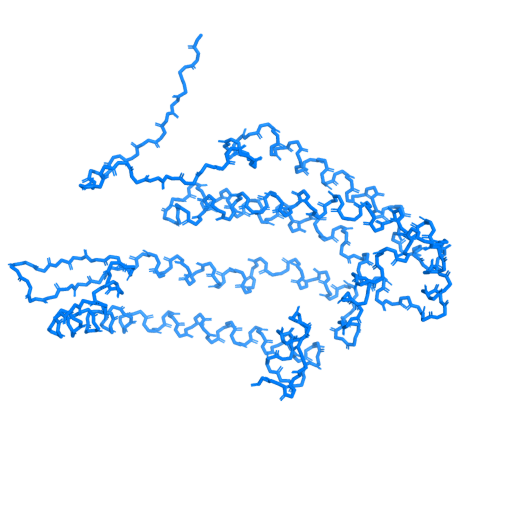.69 109 LYS A C 1
ATOM 884 O O . LYS A 1 109 ? 9.805 9.415 0.897 1.00 97.69 109 LYS A O 1
ATOM 889 N N . VAL A 1 110 ? 8.333 8.381 2.242 1.00 97.75 110 VAL A N 1
ATOM 890 C CA . VAL A 1 110 ? 8.411 7.078 1.570 1.00 97.75 110 VAL A CA 1
ATOM 891 C C . VAL A 1 110 ? 7.659 7.107 0.243 1.00 97.75 110 VAL A C 1
ATOM 893 O O . VAL A 1 110 ? 8.157 6.544 -0.731 1.00 97.75 110 VAL A O 1
ATOM 896 N N . THR A 1 111 ? 6.532 7.815 0.164 1.00 96.44 111 THR A N 1
ATOM 897 C CA . THR A 1 111 ? 5.791 8.029 -1.088 1.00 96.44 111 THR A CA 1
ATOM 898 C C . THR A 1 111 ? 6.659 8.771 -2.098 1.00 96.44 111 THR A C 1
ATO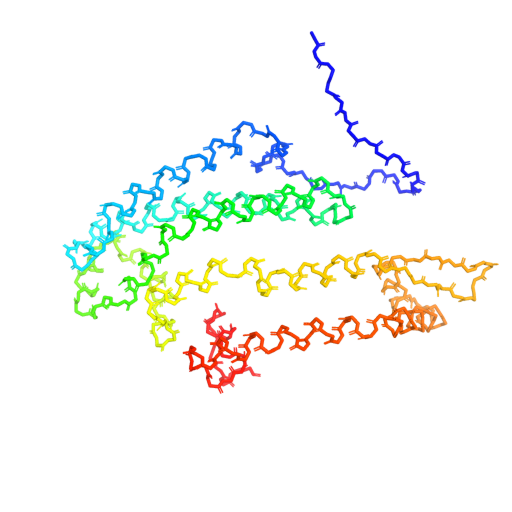M 900 O O . THR A 1 111 ? 6.889 8.242 -3.180 1.00 96.44 111 THR A O 1
ATOM 903 N N . ASP A 1 112 ? 7.286 9.889 -1.710 1.00 97.19 112 ASP A N 1
ATOM 904 C CA . ASP A 1 112 ? 8.214 10.631 -2.578 1.00 97.19 112 ASP A CA 1
ATOM 905 C C . ASP A 1 112 ? 9.335 9.738 -3.141 1.00 97.19 112 ASP A C 1
ATOM 907 O O . ASP A 1 112 ? 9.689 9.812 -4.316 1.00 97.19 112 ASP A O 1
ATOM 911 N N . ILE A 1 113 ? 9.932 8.891 -2.292 1.00 98.44 113 ILE A N 1
ATOM 912 C CA . ILE A 1 113 ? 11.045 8.021 -2.698 1.00 98.44 113 ILE A CA 1
ATOM 913 C C . ILE A 1 113 ? 10.552 6.875 -3.587 1.00 98.44 113 ILE A C 1
ATOM 915 O O . ILE A 1 113 ? 11.231 6.525 -4.553 1.00 98.44 113 ILE A O 1
ATOM 919 N N . SER A 1 114 ? 9.401 6.281 -3.269 1.00 97.75 114 SER A N 1
ATOM 920 C CA . SER A 1 114 ? 8.833 5.170 -4.039 1.00 97.75 114 SER A CA 1
ATOM 921 C C . SER A 1 114 ? 8.327 5.620 -5.412 1.00 97.75 114 SER A C 1
ATOM 923 O O . SER A 1 114 ? 8.526 4.890 -6.382 1.00 97.75 114 SER A O 1
ATOM 925 N N . THR A 1 115 ? 7.822 6.852 -5.545 1.00 97.31 115 THR A N 1
ATOM 926 C CA . THR A 1 115 ? 7.515 7.476 -6.843 1.00 97.31 115 THR A CA 1
ATOM 927 C C . THR A 1 115 ? 8.721 7.462 -7.789 1.00 97.31 115 THR A C 1
ATOM 929 O O . THR A 1 115 ? 8.575 7.199 -8.982 1.00 97.31 115 THR A O 1
ATOM 932 N N . GLU A 1 116 ? 9.934 7.701 -7.278 1.00 97.75 116 GLU A N 1
ATOM 933 C CA . GLU A 1 116 ? 11.157 7.728 -8.098 1.00 97.75 116 GLU A CA 1
ATOM 934 C C . GLU A 1 116 ? 11.546 6.359 -8.667 1.00 97.75 116 GLU A C 1
ATOM 936 O O . GLU A 1 116 ? 12.267 6.291 -9.661 1.00 97.75 116 GLU A O 1
ATOM 941 N N . ILE A 1 117 ? 11.094 5.265 -8.049 1.00 98.25 117 ILE A N 1
ATOM 942 C CA . ILE A 1 117 ? 11.384 3.894 -8.497 1.00 98.25 117 ILE A CA 1
ATOM 943 C C . ILE A 1 117 ? 10.168 3.191 -9.105 1.00 98.25 117 ILE A C 1
ATOM 945 O O . ILE A 1 117 ? 10.316 2.075 -9.600 1.00 98.25 117 ILE A O 1
ATOM 949 N N . LEU A 1 118 ? 8.994 3.834 -9.106 1.00 97.81 118 LEU A N 1
ATOM 950 C CA . LEU A 1 118 ? 7.741 3.276 -9.620 1.00 97.81 118 LEU A CA 1
ATOM 951 C C . LEU A 1 118 ? 7.869 2.828 -11.081 1.00 97.81 118 LEU A C 1
ATOM 953 O O . LEU A 1 118 ? 7.379 1.762 -11.440 1.00 97.81 118 LEU A O 1
ATOM 957 N N . PHE A 1 119 ? 8.600 3.590 -11.905 1.00 97.94 119 PHE A N 1
ATOM 958 C CA . PHE A 1 119 ? 8.825 3.269 -13.319 1.00 97.94 119 PHE A CA 1
ATOM 959 C C . PHE A 1 119 ? 9.338 1.836 -13.532 1.00 97.94 119 PHE A C 1
ATOM 961 O O . PHE A 1 119 ? 9.086 1.247 -14.576 1.00 97.94 119 PHE A O 1
ATOM 968 N N . PHE A 1 120 ? 10.077 1.269 -12.573 1.00 98.44 120 PHE A N 1
ATOM 969 C CA . PHE A 1 120 ? 10.794 0.016 -12.773 1.00 98.44 120 PHE A CA 1
ATOM 970 C C . PHE A 1 120 ? 9.861 -1.175 -12.936 1.00 98.44 120 PHE A C 1
ATOM 972 O O . PHE A 1 120 ? 10.033 -1.957 -13.869 1.00 98.44 120 PHE A O 1
ATOM 979 N N . THR A 1 121 ? 8.858 -1.305 -12.068 1.00 97.69 121 THR A N 1
ATOM 980 C CA . THR A 1 121 ? 7.856 -2.370 -12.188 1.00 97.69 121 THR A CA 1
ATOM 981 C C . THR A 1 121 ? 6.945 -2.122 -13.390 1.00 97.69 121 THR A C 1
ATOM 983 O O . THR A 1 121 ? 6.617 -3.067 -14.109 1.00 97.69 121 THR A O 1
ATOM 986 N N . LEU A 1 122 ? 6.628 -0.855 -13.686 1.00 97.94 122 LEU A N 1
ATOM 987 C CA . LEU A 1 122 ? 5.840 -0.480 -14.862 1.00 97.94 122 LEU A CA 1
ATOM 988 C C . LEU A 1 122 ? 6.545 -0.858 -16.174 1.00 97.94 122 LEU A C 1
ATOM 990 O O . LEU A 1 122 ? 5.935 -1.456 -17.063 1.00 97.94 122 LEU A O 1
ATOM 994 N N . GLU A 1 123 ? 7.837 -0.557 -16.291 1.00 97.75 123 GLU A N 1
ATOM 995 C CA . GLU A 1 123 ? 8.663 -0.884 -17.452 1.00 97.75 123 GLU A CA 1
ATOM 996 C C . GLU A 1 123 ? 8.914 -2.396 -17.548 1.00 97.75 123 GLU A C 1
ATOM 998 O O . GLU A 1 123 ? 8.809 -2.970 -18.636 1.00 97.75 123 GLU A O 1
ATOM 1003 N N . LEU A 1 124 ? 9.161 -3.068 -16.415 1.00 97.88 124 LEU A N 1
ATOM 1004 C CA . LEU A 1 124 ? 9.297 -4.525 -16.338 1.00 97.88 124 LEU A CA 1
ATOM 1005 C C . LEU A 1 124 ? 8.061 -5.232 -16.909 1.00 97.88 124 LEU A C 1
ATOM 1007 O O . LEU A 1 124 ? 8.190 -6.176 -17.693 1.00 97.88 124 LEU A O 1
ATOM 1011 N N . ASN A 1 125 ? 6.864 -4.751 -16.571 1.00 97.31 125 ASN A N 1
ATOM 1012 C CA . ASN A 1 125 ? 5.603 -5.284 -17.079 1.00 97.31 125 ASN A CA 1
ATOM 1013 C C . ASN A 1 125 ? 5.425 -5.058 -18.583 1.00 97.31 125 ASN A C 1
ATOM 1015 O O . ASN A 1 125 ? 4.814 -5.884 -19.264 1.00 97.31 125 ASN A O 1
ATOM 1019 N N . ARG A 1 126 ? 6.010 -3.994 -19.143 1.00 95.75 126 ARG A N 1
ATOM 1020 C CA . ARG A 1 126 ? 5.970 -3.717 -20.588 1.00 95.75 126 ARG A CA 1
ATOM 1021 C C . ARG A 1 126 ? 7.010 -4.487 -21.400 1.00 95.75 126 ARG A C 1
ATOM 1023 O O . ARG A 1 126 ? 6.878 -4.539 -22.624 1.00 95.75 126 ARG A O 1
ATOM 1030 N N . LEU A 1 127 ? 8.004 -5.127 -20.773 1.00 97.06 127 LEU A N 1
ATOM 1031 C CA . LEU A 1 127 ? 8.970 -5.951 -21.506 1.00 97.06 127 LEU A CA 1
ATOM 1032 C C . LEU A 1 127 ? 8.260 -7.049 -22.308 1.00 97.06 127 LEU A C 1
ATOM 1034 O O . LEU A 1 127 ? 7.395 -7.764 -21.795 1.00 97.06 127 LEU A O 1
ATOM 1038 N N . GLY A 1 128 ? 8.642 -7.188 -23.578 1.00 96.88 128 GLY A N 1
ATOM 1039 C CA . GLY A 1 128 ? 8.136 -8.247 -24.447 1.00 96.88 128 GLY A CA 1
ATOM 1040 C C . GLY A 1 128 ? 8.639 -9.625 -24.013 1.00 96.88 128 GLY A C 1
ATOM 1041 O O . GLY A 1 128 ? 9.767 -9.756 -23.536 1.00 96.88 128 GLY A O 1
ATOM 1042 N N . GLU A 1 129 ? 7.828 -10.661 -24.238 1.00 96.75 129 GLU A N 1
ATOM 1043 C CA . GLU A 1 129 ? 8.135 -12.037 -23.815 1.00 96.75 129 GLU A CA 1
ATOM 1044 C C . GLU A 1 129 ? 9.484 -12.530 -24.350 1.00 96.75 129 GLU A C 1
ATOM 1046 O O . GLU A 1 129 ? 10.260 -13.135 -23.618 1.00 96.75 129 GLU A O 1
ATOM 1051 N N . THR A 1 130 ? 9.815 -12.222 -25.606 1.00 97.69 130 THR A N 1
ATOM 1052 C CA . THR A 1 130 ? 11.093 -12.614 -26.222 1.00 97.69 130 THR A CA 1
ATOM 1053 C C . THR A 1 130 ? 12.298 -11.998 -25.507 1.00 97.69 130 THR A C 1
ATOM 1055 O O . THR A 1 130 ? 13.301 -12.678 -25.288 1.00 97.69 130 THR A O 1
ATOM 1058 N N . VAL A 1 131 ? 12.202 -10.722 -25.114 1.00 97.94 131 VAL A N 1
ATOM 1059 C CA . VAL A 1 131 ? 13.271 -10.014 -24.389 1.00 97.94 131 VAL A CA 1
ATOM 1060 C C . VAL A 1 131 ? 13.450 -10.632 -23.011 1.00 97.94 131 VAL A C 1
ATOM 1062 O O . VAL A 1 131 ? 14.562 -11.009 -22.642 1.00 97.94 131 VAL A O 1
ATOM 1065 N N . LEU A 1 132 ? 12.345 -10.809 -22.288 1.00 97.44 132 LEU A N 1
ATOM 1066 C CA . LEU A 1 132 ? 12.373 -11.334 -20.933 1.00 97.44 132 LEU A CA 1
ATOM 1067 C C . LEU A 1 132 ? 12.868 -12.786 -20.901 1.00 97.44 132 LEU A C 1
ATOM 1069 O O . LEU A 1 132 ? 13.765 -13.106 -20.126 1.00 97.44 132 LEU A O 1
ATOM 1073 N N . LYS A 1 133 ? 12.389 -13.647 -21.811 1.00 97.81 133 LYS A N 1
ATOM 1074 C CA . LYS A 1 133 ? 12.887 -15.026 -21.968 1.00 97.81 133 LYS A CA 1
ATOM 1075 C C . LYS A 1 133 ? 14.391 -15.065 -22.234 1.00 97.81 133 LYS A C 1
ATOM 1077 O O . LYS A 1 133 ? 15.075 -15.927 -21.693 1.00 97.81 133 LYS A O 1
ATOM 1082 N N . LYS A 1 134 ? 14.928 -14.138 -23.037 1.00 98.31 134 LYS A N 1
ATOM 1083 C CA . LYS A 1 134 ? 16.376 -14.031 -23.281 1.00 98.31 134 LYS A CA 1
ATOM 1084 C C . LYS A 1 134 ? 17.132 -13.610 -22.018 1.00 98.31 134 LYS A C 1
ATOM 1086 O O . LYS A 1 134 ? 18.147 -14.223 -21.700 1.00 98.31 134 LYS A O 1
ATOM 1091 N N . GLN A 1 135 ? 16.651 -12.595 -21.300 1.00 98.44 135 GLN A N 1
ATOM 1092 C CA . GLN A 1 135 ? 17.271 -12.116 -20.058 1.00 98.44 135 GLN A CA 1
ATOM 1093 C C . GLN A 1 135 ? 17.268 -13.200 -18.968 1.00 98.44 135 GLN A C 1
ATOM 1095 O O . GLN A 1 135 ? 18.283 -13.412 -18.304 1.00 98.44 135 GLN A O 1
ATOM 1100 N N . LEU A 1 136 ? 16.172 -13.952 -18.849 1.00 98.38 136 LEU A N 1
ATOM 1101 C CA . LEU A 1 136 ? 16.006 -15.041 -17.884 1.00 98.38 136 LEU A CA 1
ATOM 1102 C C . LEU A 1 136 ? 16.876 -16.277 -18.163 1.00 98.38 136 LEU A C 1
ATOM 1104 O O . LEU A 1 136 ? 16.970 -17.139 -17.297 1.00 98.38 136 LEU A O 1
ATOM 1108 N N . LYS A 1 137 ? 17.577 -16.360 -19.305 1.00 98.25 137 LYS A N 1
ATOM 1109 C CA . LYS A 1 137 ? 18.598 -17.404 -19.520 1.00 98.25 137 LYS A CA 1
ATOM 1110 C C . LYS A 1 137 ? 19.803 -17.256 -18.584 1.00 98.25 137 LYS A C 1
ATOM 1112 O O . LYS A 1 137 ? 20.527 -18.224 -18.378 1.00 98.25 137 LYS A O 1
ATOM 1117 N N . SER A 1 138 ? 20.048 -16.063 -18.031 1.00 98.31 138 SER A N 1
ATOM 1118 C CA . SER A 1 138 ? 21.075 -15.893 -16.997 1.00 98.31 138 SER A CA 1
ATOM 1119 C C . SER A 1 138 ? 20.594 -16.488 -15.669 1.00 98.31 138 SER A C 1
ATOM 1121 O O . SER A 1 138 ? 19.538 -16.069 -15.187 1.00 98.31 138 SER A O 1
ATOM 1123 N N . PRO A 1 139 ? 21.391 -17.340 -14.992 1.00 98.19 139 PRO A N 1
ATOM 1124 C CA . PRO A 1 139 ? 21.053 -17.858 -13.664 1.00 98.19 139 PRO A CA 1
ATOM 1125 C C . PRO A 1 139 ? 20.765 -16.760 -12.630 1.00 98.19 139 PRO A C 1
ATOM 1127 O O . PRO A 1 139 ? 19.912 -16.923 -11.759 1.00 98.19 139 PRO A O 1
ATOM 1130 N N . LYS A 1 140 ? 21.437 -15.603 -12.743 1.00 98.12 140 LYS A N 1
ATOM 1131 C CA . LYS A 1 140 ? 21.233 -14.470 -11.826 1.00 98.12 140 LYS A CA 1
ATOM 1132 C C . LYS A 1 140 ? 19.858 -13.825 -12.000 1.00 98.12 140 LYS A C 1
ATOM 1134 O O . LYS A 1 140 ? 19.265 -13.414 -11.011 1.00 98.12 140 LYS A O 1
ATOM 1139 N N . ALA A 1 141 ? 19.357 -13.737 -13.234 1.00 98.12 141 ALA A N 1
ATOM 1140 C CA . ALA A 1 141 ? 18.008 -13.241 -13.505 1.00 98.12 141 ALA A CA 1
ATOM 1141 C C . ALA A 1 141 ? 16.950 -14.304 -13.197 1.00 98.12 141 ALA A C 1
ATOM 1143 O O . ALA A 1 141 ? 15.911 -13.978 -12.631 1.00 98.12 141 ALA A O 1
ATOM 1144 N N . ALA A 1 142 ? 17.235 -15.570 -13.518 1.00 98.19 142 ALA A N 1
ATOM 1145 C CA . ALA A 1 142 ? 16.335 -16.697 -13.287 1.00 98.19 142 ALA A CA 1
ATOM 1146 C C . ALA A 1 142 ? 15.933 -16.844 -11.812 1.00 98.19 142 ALA A C 1
ATOM 1148 O O . ALA A 1 142 ? 14.785 -17.172 -11.528 1.00 98.19 142 ALA A O 1
ATOM 1149 N N . ARG A 1 143 ? 16.831 -16.517 -10.868 1.00 98.12 143 ARG A N 1
ATOM 1150 C CA . ARG A 1 143 ? 16.514 -16.465 -9.428 1.00 98.12 143 ARG A CA 1
ATOM 1151 C C . ARG A 1 143 ? 15.301 -15.579 -9.109 1.00 98.12 143 ARG A C 1
ATOM 1153 O O . ARG A 1 143 ? 14.559 -15.883 -8.184 1.00 98.12 143 ARG A O 1
ATOM 1160 N N . TYR A 1 144 ? 15.101 -14.504 -9.868 1.00 98.25 144 TYR A N 1
ATOM 1161 C CA . TYR A 1 144 ? 14.000 -13.559 -9.684 1.00 98.25 144 TYR A CA 1
ATOM 1162 C C . TYR A 1 144 ? 12.768 -13.890 -10.541 1.00 98.25 144 TYR A C 1
ATOM 1164 O O . TYR A 1 144 ? 11.811 -13.120 -10.539 1.00 98.25 144 TYR A O 1
ATOM 1172 N N . ALA A 1 145 ? 12.753 -15.013 -11.270 1.00 97.75 145 ALA A N 1
ATOM 1173 C CA . ALA A 1 145 ? 11.635 -15.373 -12.142 1.00 97.75 145 ALA A CA 1
ATOM 1174 C C . ALA A 1 145 ? 10.270 -15.428 -11.423 1.00 97.75 145 ALA A C 1
ATOM 1176 O O . ALA A 1 145 ? 9.316 -14.907 -12.003 1.00 97.75 145 ALA A O 1
ATOM 1177 N N . PRO A 1 146 ? 10.144 -15.960 -10.184 1.00 96.94 146 PRO A N 1
ATOM 1178 C CA . PRO A 1 146 ? 8.874 -15.919 -9.455 1.00 96.94 146 PRO A CA 1
ATOM 1179 C C . PRO A 1 146 ? 8.399 -14.488 -9.184 1.00 96.94 146 PRO A C 1
ATOM 1181 O O . PRO A 1 146 ? 7.278 -14.143 -9.530 1.00 96.94 146 PRO A O 1
ATOM 1184 N N . TRP A 1 147 ? 9.282 -13.619 -8.683 1.00 97.00 147 TRP A N 1
ATOM 1185 C CA . TRP A 1 147 ? 8.952 -12.213 -8.436 1.00 97.00 147 TRP A CA 1
ATOM 1186 C C . TRP A 1 147 ? 8.561 -11.476 -9.727 1.00 97.00 147 TRP A C 1
ATOM 1188 O O . TRP A 1 147 ? 7.573 -10.752 -9.755 1.00 97.00 147 TRP A O 1
ATOM 1198 N N . ILE A 1 148 ? 9.279 -11.712 -10.832 1.00 97.69 148 ILE A N 1
ATOM 1199 C CA . ILE A 1 148 ? 8.943 -11.128 -12.139 1.00 97.69 148 ILE A CA 1
ATOM 1200 C C . ILE A 1 148 ? 7.568 -11.608 -12.618 1.00 97.69 148 ILE A C 1
ATOM 1202 O O . ILE A 1 148 ? 6.793 -10.804 -13.135 1.00 97.69 148 ILE A O 1
ATOM 1206 N N . ARG A 1 149 ? 7.261 -12.904 -12.475 1.00 95.69 149 ARG A N 1
ATOM 1207 C CA . ARG A 1 149 ? 5.938 -13.456 -12.796 1.00 95.69 149 ARG A CA 1
ATOM 1208 C C . ARG A 1 149 ? 4.864 -12.727 -11.991 1.00 95.69 149 ARG A C 1
ATOM 1210 O O . ARG A 1 149 ? 3.914 -12.238 -12.595 1.00 95.69 149 ARG A O 1
ATOM 1217 N N . ASP A 1 150 ? 5.061 -12.601 -10.682 1.00 94.94 150 ASP A N 1
ATOM 1218 C CA . ASP A 1 150 ? 4.100 -11.996 -9.756 1.00 94.94 150 ASP A CA 1
ATOM 1219 C C . ASP A 1 150 ? 3.912 -10.495 -10.018 1.00 94.94 150 ASP A C 1
ATOM 1221 O O . ASP A 1 150 ? 2.807 -9.985 -9.900 1.00 94.94 150 ASP A O 1
ATOM 1225 N N . CYS A 1 151 ? 4.940 -9.770 -10.469 1.00 94.75 151 CYS A N 1
ATOM 1226 C CA . CYS A 1 151 ? 4.760 -8.396 -10.950 1.00 94.75 151 CYS A CA 1
ATOM 1227 C C . CYS A 1 151 ? 3.913 -8.338 -12.230 1.00 94.75 151 CYS A C 1
ATOM 1229 O O . CYS A 1 151 ? 3.071 -7.450 -12.395 1.00 94.75 151 CYS A O 1
ATOM 1231 N N . ARG A 1 152 ? 4.131 -9.289 -13.145 1.00 95.19 152 ARG A N 1
ATOM 1232 C CA . ARG A 1 152 ? 3.534 -9.284 -14.486 1.00 95.19 152 ARG A CA 1
ATOM 1233 C C . ARG A 1 152 ? 2.081 -9.724 -14.527 1.00 95.19 152 ARG A C 1
ATOM 1235 O O . ARG A 1 152 ? 1.424 -9.434 -15.529 1.00 95.19 152 ARG A O 1
ATOM 1242 N N . VAL A 1 153 ? 1.551 -10.347 -13.474 1.00 94.12 153 VAL A N 1
ATOM 1243 C CA . VAL A 1 153 ? 0.116 -10.679 -13.407 1.00 94.12 153 VAL A CA 1
ATOM 1244 C C . VAL A 1 153 ? -0.757 -9.419 -13.527 1.00 94.12 153 VAL A C 1
ATOM 1246 O O . VAL A 1 153 ? -1.811 -9.449 -14.154 1.00 94.12 153 VAL A O 1
ATOM 1249 N N . PHE A 1 154 ? -0.259 -8.272 -13.053 1.00 94.12 154 PHE A N 1
ATOM 1250 C CA . PHE A 1 154 ? -0.947 -6.980 -13.120 1.00 94.12 154 PHE A CA 1
ATOM 1251 C C . PHE A 1 154 ? -0.808 -6.262 -14.466 1.00 94.12 154 PHE A C 1
ATOM 1253 O O . PHE A 1 154 ? -1.437 -5.228 -14.674 1.00 94.12 154 PHE A O 1
ATOM 1260 N N . ARG A 1 155 ? -0.027 -6.791 -15.420 1.00 95.19 155 ARG A N 1
ATOM 1261 C CA . ARG A 1 155 ? 0.268 -6.119 -16.700 1.00 95.19 155 ARG A CA 1
ATOM 1262 C C . ARG A 1 155 ? -0.989 -5.687 -17.463 1.00 95.19 155 ARG A C 1
ATOM 1264 O O . ARG A 1 155 ? -0.971 -4.647 -18.111 1.00 95.19 155 ARG A O 1
ATOM 1271 N N . ARG A 1 156 ? -2.064 -6.483 -17.414 1.00 94.25 156 ARG A N 1
ATOM 1272 C CA . ARG A 1 156 ? -3.342 -6.190 -18.098 1.00 94.25 156 ARG A CA 1
ATOM 1273 C C . ARG A 1 156 ? -4.144 -5.062 -17.437 1.00 94.25 156 ARG A C 1
ATOM 1275 O O . ARG A 1 156 ? -4.994 -4.472 -18.094 1.00 94.25 156 ARG A O 1
ATOM 1282 N N . HIS A 1 157 ? -3.842 -4.779 -16.175 1.00 96.06 157 HIS A N 1
ATOM 1283 C CA . HIS A 1 157 ? -4.512 -3.808 -15.309 1.00 96.06 157 HIS A CA 1
ATOM 1284 C C . HIS A 1 157 ? -3.657 -2.558 -15.052 1.00 96.06 157 HIS A C 1
ATOM 1286 O O . HIS A 1 157 ? -4.063 -1.648 -14.327 1.00 96.06 157 HIS A O 1
ATOM 1292 N N . GLN A 1 158 ? -2.452 -2.528 -15.623 1.00 96.94 158 GLN A N 1
ATOM 1293 C CA . GLN A 1 158 ? -1.524 -1.416 -15.513 1.00 96.94 158 GLN A CA 1
ATOM 1294 C C . GLN A 1 158 ? -1.959 -0.258 -16.414 1.00 96.94 158 GLN A C 1
ATOM 1296 O O . GLN A 1 158 ? -2.272 -0.450 -17.591 1.00 96.94 158 GLN A O 1
ATOM 1301 N N . LEU A 1 159 ? -1.922 0.952 -15.865 1.00 97.44 159 LEU A N 1
ATOM 1302 C CA . LEU A 1 159 ? -2.286 2.189 -16.547 1.00 97.44 159 LEU A CA 1
ATOM 1303 C C . LEU A 1 159 ? -1.059 2.833 -17.225 1.00 97.44 159 LEU A C 1
ATOM 1305 O O . LEU A 1 159 ? 0.020 2.238 -17.357 1.00 97.44 159 LEU A O 1
ATOM 1309 N N . SER A 1 160 ? -1.228 4.054 -17.735 1.00 96.88 160 SER A N 1
ATOM 1310 C CA . SER A 1 160 ? -0.095 4.847 -18.224 1.00 96.88 160 SER A CA 1
ATOM 1311 C C . SER A 1 160 ? 0.815 5.256 -17.062 1.00 96.88 160 SER A C 1
ATOM 1313 O O . SER A 1 160 ? 0.367 5.348 -15.923 1.00 96.88 160 SER A O 1
ATOM 1315 N N . ASP A 1 161 ? 2.092 5.536 -17.341 1.00 94.50 161 ASP A N 1
ATOM 1316 C CA . ASP A 1 161 ? 3.049 5.911 -16.285 1.00 94.50 161 ASP A CA 1
ATOM 1317 C C . ASP A 1 161 ? 2.626 7.168 -15.529 1.00 94.50 161 ASP A C 1
ATOM 1319 O O . ASP A 1 161 ? 2.802 7.257 -14.317 1.00 94.50 161 ASP A O 1
ATOM 1323 N N . GLU A 1 162 ? 2.038 8.126 -16.243 1.00 96.56 162 GLU A N 1
ATOM 1324 C CA . GLU A 1 162 ? 1.525 9.357 -15.654 1.00 96.56 162 GLU A CA 1
ATOM 1325 C C . GLU A 1 162 ? 0.358 9.086 -14.699 1.00 96.56 162 GLU A C 1
ATOM 1327 O O . GLU A 1 162 ? 0.337 9.628 -13.596 1.00 96.56 162 GLU A O 1
ATOM 1332 N N . VAL A 1 163 ? -0.572 8.203 -15.076 1.00 97.31 163 VAL A N 1
ATOM 1333 C CA . VAL A 1 163 ? -1.721 7.862 -14.228 1.00 97.31 163 VAL A CA 1
ATOM 1334 C C . VAL A 1 163 ? -1.293 7.011 -13.034 1.00 97.31 163 VAL A C 1
ATOM 1336 O O . VAL A 1 163 ? -1.742 7.274 -11.924 1.00 97.31 163 VAL A O 1
ATOM 1339 N N . GLU A 1 164 ? -0.391 6.044 -13.215 1.00 97.56 164 GLU A N 1
ATOM 1340 C CA . GLU A 1 164 ? 0.150 5.250 -12.100 1.00 97.56 164 GLU A CA 1
ATOM 1341 C C . GLU A 1 164 ? 0.885 6.141 -11.095 1.00 97.56 164 GLU A C 1
ATOM 1343 O O . GLU A 1 164 ? 0.687 6.020 -9.886 1.00 97.56 164 GLU A O 1
ATOM 1348 N N . LYS A 1 165 ? 1.685 7.093 -11.590 1.00 96.25 165 LYS A N 1
ATOM 1349 C CA . LYS A 1 165 ? 2.350 8.088 -10.748 1.00 96.25 165 LYS A CA 1
ATOM 1350 C C . LYS A 1 165 ? 1.341 8.959 -9.999 1.00 96.25 165 LYS A C 1
ATOM 1352 O O . LYS A 1 165 ? 1.477 9.131 -8.790 1.00 96.25 165 LYS A O 1
ATOM 1357 N N . LEU A 1 166 ? 0.328 9.477 -10.695 1.00 96.69 166 LEU A N 1
ATOM 1358 C CA . LEU A 1 166 ? -0.721 10.297 -10.091 1.00 96.69 166 LEU A CA 1
ATOM 1359 C C . LEU A 1 166 ? -1.465 9.535 -8.988 1.00 96.69 166 LEU A C 1
ATOM 1361 O O . LEU A 1 166 ? -1.636 10.074 -7.898 1.00 96.69 166 LEU A O 1
ATOM 1365 N N . LEU A 1 167 ? -1.896 8.296 -9.247 1.00 96.19 167 LEU A N 1
ATOM 1366 C CA . LEU A 1 167 ? -2.601 7.469 -8.262 1.00 96.19 167 LEU A CA 1
ATOM 1367 C C . LEU A 1 167 ? -1.720 7.179 -7.042 1.00 96.19 167 LEU A C 1
ATOM 1369 O O . LEU A 1 167 ? -2.185 7.305 -5.908 1.00 96.19 167 LEU A O 1
ATOM 1373 N N . HIS A 1 168 ? -0.441 6.864 -7.265 1.00 94.88 168 HIS A N 1
ATOM 1374 C CA . HIS A 1 168 ? 0.521 6.614 -6.192 1.00 94.88 168 HIS A CA 1
ATOM 1375 C C . HIS A 1 168 ? 0.704 7.840 -5.287 1.00 94.88 168 HIS A C 1
ATOM 1377 O O . HIS A 1 168 ? 0.584 7.725 -4.067 1.00 94.88 168 HIS A O 1
ATOM 1383 N N . GLU A 1 169 ? 0.894 9.031 -5.862 1.00 94.19 169 GLU A N 1
ATOM 1384 C CA . GLU A 1 169 ? 1.009 10.289 -5.107 1.00 94.19 169 GLU A CA 1
ATOM 1385 C C . GLU A 1 169 ? -0.308 10.667 -4.406 1.00 94.19 169 GLU A C 1
ATOM 1387 O O . GLU A 1 169 ? -0.313 11.103 -3.251 1.00 94.19 169 GLU A O 1
ATOM 1392 N N . LYS A 1 170 ? -1.451 10.469 -5.077 1.00 96.25 170 LYS A N 1
ATOM 1393 C CA . LYS A 1 170 ? -2.775 10.805 -4.538 1.00 96.25 170 LYS A CA 1
ATOM 1394 C C . LYS A 1 170 ? -3.220 9.880 -3.412 1.00 96.25 170 LYS A C 1
ATOM 1396 O O . LYS A 1 170 ? -3.991 10.358 -2.576 1.00 96.25 170 LYS A O 1
ATOM 1401 N N . SER A 1 171 ? -2.718 8.642 -3.348 1.00 93.00 171 SER A N 1
ATOM 1402 C CA . SER A 1 171 ? -3.087 7.625 -2.347 1.00 93.00 171 SER A CA 1
ATOM 1403 C C . SER A 1 171 ? -3.104 8.164 -0.910 1.00 93.00 171 SER A C 1
ATOM 1405 O O . SER A 1 171 ? -4.041 7.900 -0.157 1.00 93.00 171 SER A O 1
ATOM 1407 N N . LEU A 1 172 ? -2.124 9.006 -0.546 1.00 90.44 172 LEU A N 1
ATOM 1408 C CA . LEU A 1 172 ? -2.002 9.655 0.768 1.00 90.44 172 LEU A CA 1
ATOM 1409 C C . LEU A 1 172 ? -3.211 10.524 1.141 1.00 90.44 172 LEU A C 1
ATOM 1411 O O . LEU A 1 172 ? -3.553 10.651 2.316 1.00 90.44 172 LEU A O 1
ATOM 1415 N N . THR A 1 173 ? -3.839 11.136 0.138 1.00 92.94 173 THR A N 1
ATOM 1416 C CA . THR A 1 173 ? -4.979 12.055 0.287 1.00 92.94 173 THR A CA 1
ATOM 1417 C C . THR A 1 173 ? -6.314 11.434 -0.125 1.00 92.94 173 THR A C 1
ATOM 1419 O O . THR A 1 173 ? -7.350 12.054 0.103 1.00 92.94 173 THR A O 1
ATOM 1422 N N . SER A 1 174 ? -6.306 10.237 -0.724 1.00 95.31 174 SER A N 1
ATOM 1423 C CA . SER A 1 174 ? -7.501 9.460 -1.065 1.00 95.31 174 SER A CA 1
ATOM 1424 C C . SER A 1 174 ? -7.743 8.363 -0.021 1.00 95.31 174 SER A C 1
ATOM 1426 O O . SER A 1 174 ? -7.963 8.686 1.150 1.00 95.31 174 SER A O 1
ATOM 1428 N N . HIS A 1 175 ? -7.717 7.079 -0.392 1.00 94.62 175 HIS A N 1
ATOM 1429 C CA . HIS A 1 175 ? -8.082 5.972 0.493 1.00 94.62 175 HIS A CA 1
ATOM 1430 C C . HIS A 1 175 ? -7.292 5.952 1.808 1.00 94.62 175 HIS A C 1
ATOM 1432 O O . HIS A 1 175 ? -7.888 5.674 2.849 1.00 94.62 175 HIS A O 1
ATOM 1438 N N . ASN A 1 176 ? -5.998 6.307 1.822 1.00 92.12 176 ASN A N 1
ATOM 1439 C CA . ASN A 1 176 ? -5.206 6.275 3.060 1.00 92.12 176 ASN A CA 1
ATOM 1440 C C . ASN A 1 176 ? -5.721 7.275 4.105 1.00 92.12 176 ASN A C 1
ATOM 1442 O O . ASN A 1 176 ? -5.749 6.960 5.297 1.00 92.12 176 ASN A O 1
ATOM 1446 N N . ALA A 1 177 ? -6.192 8.450 3.677 1.00 92.62 177 ALA A N 1
ATOM 1447 C CA . ALA A 1 177 ? -6.776 9.438 4.580 1.00 92.62 177 ALA A CA 1
ATOM 1448 C C . ALA A 1 177 ? -8.082 8.926 5.216 1.00 92.62 177 ALA A C 1
ATOM 1450 O O . ALA A 1 177 ? -8.297 9.108 6.415 1.00 92.62 177 ALA A O 1
ATOM 1451 N N . TRP A 1 178 ? -8.923 8.231 4.444 1.00 96.06 178 TRP A N 1
ATOM 1452 C CA . TRP A 1 178 ? -10.176 7.641 4.929 1.00 96.06 178 TRP A CA 1
ATOM 1453 C C . TRP A 1 178 ? -9.951 6.431 5.844 1.00 96.06 178 TRP A C 1
ATOM 1455 O O . TRP A 1 178 ? -10.629 6.305 6.865 1.00 96.06 178 TRP A O 1
ATOM 1465 N N . ILE A 1 179 ? -8.968 5.578 5.533 1.00 93.06 179 ILE A N 1
ATOM 1466 C CA . ILE A 1 179 ? -8.547 4.469 6.405 1.00 93.06 179 ILE A CA 1
ATOM 1467 C C . ILE A 1 179 ? -8.044 5.014 7.747 1.00 93.06 179 ILE A C 1
ATOM 1469 O O . ILE A 1 179 ? -8.422 4.501 8.802 1.00 93.06 179 ILE A O 1
ATOM 1473 N N . ARG A 1 180 ? -7.239 6.085 7.726 1.00 87.88 180 ARG A N 1
ATOM 1474 C CA . ARG A 1 180 ? -6.785 6.752 8.952 1.00 87.88 180 ARG A CA 1
ATOM 1475 C C . ARG A 1 180 ? -7.957 7.319 9.749 1.00 87.88 180 ARG A C 1
ATOM 1477 O O . ARG A 1 180 ? -8.054 7.031 10.938 1.00 87.88 180 ARG A O 1
ATOM 1484 N N . LEU A 1 181 ? -8.869 8.048 9.100 1.00 92.19 181 LEU A N 1
ATOM 1485 C CA . LEU A 1 181 ? -10.051 8.605 9.761 1.00 92.19 181 LEU A CA 1
ATOM 1486 C C . LEU A 1 181 ? -10.896 7.509 10.425 1.00 92.19 181 LEU A C 1
ATOM 1488 O O . LEU A 1 181 ? -11.364 7.697 11.547 1.00 92.19 181 LEU A O 1
ATOM 1492 N N . PHE A 1 182 ? -11.061 6.352 9.775 1.00 94.06 182 PHE A N 1
ATOM 1493 C CA . PHE A 1 182 ? -11.715 5.193 10.385 1.00 94.06 182 PHE A CA 1
ATOM 1494 C C . PHE A 1 182 ? -10.983 4.720 11.643 1.00 94.06 182 PHE A C 1
ATOM 1496 O O . PHE A 1 182 ? -11.613 4.569 12.689 1.00 94.06 182 PHE A O 1
ATOM 1503 N N . GLY A 1 183 ? -9.667 4.507 11.554 1.00 88.81 183 GLY A N 1
ATOM 1504 C CA . GLY A 1 183 ? -8.850 4.045 12.677 1.00 88.81 183 GLY A CA 1
ATOM 1505 C C . GLY A 1 183 ? -8.911 4.988 13.881 1.00 88.81 183 GLY A C 1
ATOM 1506 O O . GLY A 1 183 ? -9.187 4.540 14.993 1.00 88.81 183 GLY A O 1
ATOM 1507 N N . GLU A 1 184 ? -8.728 6.290 13.651 1.00 87.19 184 GLU A N 1
ATOM 1508 C CA . GLU A 1 184 ? -8.796 7.330 14.687 1.00 87.19 184 GLU A CA 1
ATOM 1509 C C . GLU A 1 184 ? -10.196 7.417 15.307 1.00 87.19 184 GLU A C 1
ATOM 1511 O O . GLU A 1 184 ? -10.333 7.385 16.531 1.00 87.19 184 GLU A O 1
ATOM 1516 N N . THR A 1 185 ? -11.245 7.428 14.473 1.00 91.31 185 THR A N 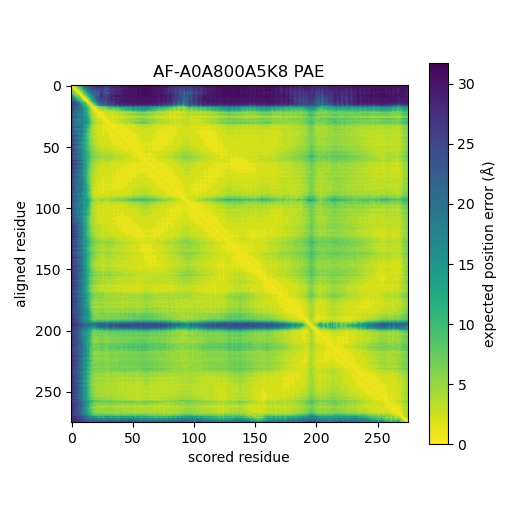1
ATOM 1517 C CA . THR A 1 185 ? -12.639 7.447 14.943 1.00 91.31 185 THR A CA 1
ATOM 1518 C C . THR A 1 185 ? -12.920 6.240 15.834 1.00 91.31 185 THR A C 1
ATOM 1520 O O . THR A 1 185 ? -13.435 6.396 16.937 1.00 91.31 185 THR A O 1
ATOM 1523 N N . MET A 1 186 ? -12.554 5.034 15.387 1.00 91.50 186 MET A N 1
ATOM 1524 C CA . MET A 1 186 ? -12.788 3.791 16.126 1.00 91.50 186 MET A CA 1
ATOM 1525 C C . MET A 1 186 ? -11.992 3.717 17.435 1.00 91.50 186 MET A C 1
ATOM 1527 O O . MET A 1 186 ? -12.510 3.195 18.426 1.00 91.50 186 MET A O 1
ATOM 1531 N N . ALA A 1 187 ? -10.765 4.245 17.463 1.00 87.00 187 ALA A N 1
ATOM 1532 C CA . ALA A 1 187 ? -9.925 4.286 18.659 1.00 87.00 187 ALA A CA 1
ATOM 1533 C C . ALA A 1 187 ? -10.451 5.264 19.727 1.00 87.00 187 ALA A C 1
ATOM 1535 O O . ALA A 1 187 ? -10.327 4.999 20.930 1.00 87.00 187 ALA A O 1
ATOM 1536 N N . ASP A 1 188 ? -11.068 6.372 19.312 1.00 89.44 188 ASP A N 1
ATOM 1537 C CA . ASP A 1 188 ? -11.632 7.362 20.233 1.00 89.44 188 ASP A CA 1
ATOM 1538 C C . ASP A 1 188 ? -12.974 6.922 20.846 1.00 89.44 188 ASP A C 1
ATOM 1540 O O . ASP A 1 188 ? -13.330 7.336 21.952 1.00 89.44 188 ASP A O 1
ATOM 1544 N N . LEU A 1 189 ? -13.697 5.992 20.205 1.00 92.75 189 LEU A N 1
ATOM 1545 C CA . LEU A 1 189 ? -14.982 5.512 20.718 1.00 92.75 189 LEU A CA 1
ATOM 1546 C C . LEU A 1 189 ? -14.892 5.008 22.166 1.00 92.75 189 LEU A C 1
ATOM 1548 O O . LEU A 1 189 ? -14.013 4.231 22.557 1.00 92.75 189 LEU A O 1
ATOM 1552 N N . ARG A 1 190 ? -15.874 5.419 22.971 1.00 93.25 190 ARG A N 1
ATOM 1553 C CA . ARG A 1 190 ? -16.095 4.926 24.334 1.00 93.25 190 ARG A CA 1
ATOM 1554 C C . ARG A 1 190 ? -17.493 4.339 24.454 1.00 93.25 190 ARG A C 1
ATOM 1556 O O . ARG A 1 190 ? -18.492 4.969 24.105 1.00 93.25 190 ARG A O 1
ATOM 1563 N N . PHE A 1 191 ? -17.556 3.116 24.965 1.00 94.56 191 PHE A N 1
ATOM 1564 C CA . PHE A 1 191 ? -18.779 2.333 25.065 1.00 94.56 191 PHE A CA 1
ATOM 1565 C C . PHE A 1 191 ? -19.253 2.277 26.513 1.00 94.56 191 PHE A C 1
ATOM 1567 O O . PHE A 1 191 ? -18.572 1.755 27.397 1.00 94.56 191 PHE A O 1
ATOM 1574 N N . ARG A 1 192 ? -20.461 2.792 26.754 1.00 93.88 192 ARG A N 1
ATOM 1575 C CA . ARG A 1 192 ? -21.093 2.776 28.075 1.00 93.88 192 ARG A CA 1
ATOM 1576 C C . ARG A 1 192 ? -21.737 1.415 28.340 1.00 93.88 192 ARG A C 1
ATOM 1578 O O . ARG A 1 192 ? -22.781 1.092 27.763 1.00 93.88 192 ARG A O 1
ATOM 1585 N N . ILE A 1 193 ? -21.150 0.647 29.255 1.00 92.50 193 ILE A N 1
ATOM 1586 C CA . ILE A 1 193 ? -21.727 -0.598 29.770 1.00 92.50 193 ILE A CA 1
ATOM 1587 C C . ILE A 1 193 ? -22.662 -0.279 30.942 1.00 92.50 193 ILE A C 1
ATOM 1589 O O . ILE A 1 193 ? -22.260 0.350 31.922 1.00 92.50 193 ILE A O 1
ATOM 1593 N N . GLU A 1 194 ? -23.911 -0.731 30.851 1.00 84.50 194 GLU A N 1
ATOM 1594 C CA . GLU A 1 194 ? -24.961 -0.557 31.868 1.00 84.50 194 GLU A CA 1
ATOM 1595 C C . GLU A 1 194 ? -25.222 -1.870 32.613 1.00 84.50 194 GLU A C 1
ATOM 1597 O O . GLU A 1 194 ? -25.008 -2.934 32.045 1.00 84.50 194 GLU A O 1
ATOM 1602 N N . GLY A 1 195 ? -25.724 -1.829 33.853 1.00 71.94 195 GLY A N 1
ATOM 1603 C CA . GLY A 1 195 ? -26.135 -3.037 34.594 1.00 71.94 195 GLY A CA 1
ATOM 1604 C C . GLY A 1 195 ? -25.052 -3.697 35.462 1.00 71.94 195 GLY A C 1
ATOM 1605 O O . GLY A 1 195 ? -25.212 -4.849 35.860 1.00 71.94 195 GLY A O 1
ATOM 1606 N N . GLY A 1 196 ? -23.952 -2.992 35.746 1.00 69.19 196 GLY A N 1
ATOM 1607 C CA . GLY A 1 196 ? -23.075 -3.258 36.898 1.00 69.19 196 GLY A CA 1
ATOM 1608 C C . GLY A 1 196 ? -23.381 -2.300 38.061 1.00 69.19 196 GLY A C 1
ATOM 1609 O O . GLY A 1 196 ? -24.267 -1.459 37.935 1.00 69.19 196 GLY A O 1
ATOM 1610 N N . LYS A 1 197 ? -22.621 -2.366 39.170 1.00 69.31 197 LYS A N 1
ATOM 1611 C CA . LYS A 1 197 ? -22.791 -1.445 40.322 1.00 69.31 197 LYS A CA 1
ATOM 1612 C C . LYS A 1 197 ? -22.719 0.041 39.922 1.00 69.31 197 LYS A C 1
ATOM 1614 O O . LYS A 1 197 ? -23.346 0.871 40.569 1.00 69.31 197 LYS A O 1
ATOM 1619 N N . LYS A 1 198 ? -21.961 0.374 38.867 1.00 77.12 198 LYS A N 1
ATOM 1620 C CA . LYS A 1 198 ? -21.901 1.699 38.228 1.00 77.12 198 LYS A CA 1
ATOM 1621 C C . LYS A 1 198 ? -21.727 1.550 36.708 1.00 77.12 198 LYS A C 1
ATOM 1623 O O . LYS A 1 198 ? -21.114 0.568 36.279 1.00 77.12 198 LYS A O 1
ATOM 1628 N N . PRO A 1 199 ? -22.223 2.500 35.892 1.00 82.19 199 PRO A N 1
ATOM 1629 C CA . PRO A 1 199 ? -21.910 2.552 34.467 1.00 82.19 199 PRO A CA 1
ATOM 1630 C C . PRO A 1 199 ? -20.400 2.688 34.252 1.00 82.19 199 PRO A C 1
ATOM 1632 O O . PRO A 1 199 ? -19.761 3.512 34.907 1.00 82.19 199 PRO A O 1
ATOM 1635 N N . LYS A 1 200 ? -19.834 1.906 33.329 1.00 89.38 200 LYS A N 1
ATOM 1636 C CA . LYS A 1 200 ? -18.405 1.955 32.980 1.00 89.38 200 LYS A CA 1
ATOM 1637 C C . LYS A 1 200 ? -18.245 2.336 31.513 1.00 89.38 200 LYS A C 1
ATOM 1639 O O . LYS A 1 200 ? -18.941 1.781 30.666 1.00 89.38 200 LYS A O 1
ATOM 1644 N N . GLN A 1 201 ? -17.337 3.266 31.227 1.00 93.38 201 GLN A N 1
ATOM 1645 C CA . GLN A 1 201 ? -16.871 3.527 29.866 1.00 93.38 201 GLN A CA 1
ATOM 1646 C C . GLN A 1 201 ? -15.739 2.555 29.544 1.00 93.38 201 GLN A C 1
ATOM 1648 O O . GLN A 1 201 ? -14.806 2.410 30.335 1.00 93.38 201 GLN A O 1
ATOM 1653 N N . MET A 1 202 ? -15.848 1.862 28.419 1.00 93.69 202 MET A N 1
ATOM 1654 C CA . MET A 1 202 ? -14.875 0.870 27.968 1.00 93.69 202 MET A CA 1
ATOM 1655 C C . MET A 1 202 ? -14.403 1.210 26.557 1.00 93.69 202 MET A C 1
ATOM 1657 O O . MET A 1 202 ? -15.129 1.843 25.786 1.00 93.69 202 MET A O 1
ATOM 1661 N N . THR A 1 203 ? -13.173 0.815 26.237 1.00 92.25 203 THR A N 1
ATOM 1662 C CA . THR A 1 203 ? -12.650 0.884 24.867 1.00 92.25 203 THR A CA 1
ATOM 1663 C C . THR A 1 203 ? -13.389 -0.114 23.969 1.00 92.25 203 THR A C 1
ATOM 1665 O O . THR A 1 203 ? -14.143 -0.968 24.456 1.00 92.25 203 THR A O 1
ATOM 1668 N N . LEU A 1 204 ? -13.179 -0.033 22.653 1.00 91.88 204 LEU A N 1
ATOM 1669 C CA . LEU A 1 204 ? -13.701 -1.032 21.719 1.00 91.88 204 LEU A CA 1
ATOM 1670 C C . LEU A 1 204 ? -13.221 -2.446 22.078 1.00 91.88 204 LEU A C 1
ATOM 1672 O O . LEU A 1 204 ? -14.043 -3.351 22.212 1.00 91.88 204 LEU A O 1
ATOM 1676 N N . ALA A 1 205 ? -11.913 -2.619 22.290 1.00 91.19 205 ALA A N 1
ATOM 1677 C CA . ALA A 1 205 ? -11.305 -3.911 22.605 1.00 91.19 205 ALA A CA 1
ATOM 1678 C C . ALA A 1 205 ? -11.869 -4.509 23.903 1.00 91.19 205 ALA A C 1
ATOM 1680 O O . ALA A 1 205 ? -12.316 -5.656 23.923 1.00 91.19 205 ALA A O 1
ATOM 1681 N N . ASP A 1 206 ? -11.946 -3.702 24.964 1.00 92.31 206 ASP A N 1
ATOM 1682 C CA . ASP A 1 206 ? -12.519 -4.133 26.239 1.00 92.31 206 ASP A CA 1
ATOM 1683 C C . ASP A 1 206 ? -13.995 -4.542 26.097 1.00 92.31 206 ASP A C 1
ATOM 1685 O O . ASP A 1 206 ? -14.454 -5.484 26.744 1.00 92.31 206 ASP A O 1
ATOM 1689 N N . THR A 1 207 ? -14.753 -3.831 25.257 1.00 94.88 207 THR A N 1
ATOM 1690 C CA . THR A 1 207 ? -16.175 -4.111 25.010 1.00 94.88 207 THR A CA 1
ATOM 1691 C C . THR A 1 207 ? -16.363 -5.397 24.211 1.00 94.88 207 THR A C 1
ATOM 1693 O O . THR A 1 207 ? -17.244 -6.190 24.544 1.00 94.88 207 THR A O 1
ATOM 1696 N N . LEU A 1 208 ? -15.527 -5.631 23.196 1.00 95.44 208 LEU A N 1
ATOM 1697 C CA . LEU A 1 208 ? -15.519 -6.872 22.420 1.00 95.44 208 LEU A CA 1
ATOM 1698 C C . LEU A 1 208 ? -15.158 -8.077 23.295 1.00 95.44 208 LEU A C 1
ATOM 1700 O O . LEU A 1 208 ? -15.788 -9.122 23.165 1.00 95.44 208 LEU A O 1
ATOM 1704 N N . ASN A 1 209 ? -14.238 -7.921 24.251 1.00 95.56 209 ASN A N 1
ATOM 1705 C CA . ASN A 1 209 ? -13.875 -8.993 25.181 1.00 95.56 209 ASN A CA 1
ATOM 1706 C C . ASN A 1 209 ? -15.077 -9.502 26.005 1.00 95.56 209 ASN A C 1
ATOM 1708 O O . ASN A 1 209 ? -15.174 -10.689 26.314 1.00 95.56 209 ASN A O 1
ATOM 1712 N N . LEU A 1 210 ? -16.054 -8.634 26.307 1.00 95.31 210 LEU A N 1
ATOM 1713 C CA . LEU A 1 210 ? -17.284 -9.040 27.000 1.00 95.31 210 LEU A CA 1
ATOM 1714 C C . LEU A 1 210 ? -18.131 -10.035 26.193 1.00 95.31 210 LEU A C 1
ATOM 1716 O O . LEU A 1 210 ? -18.938 -10.753 26.785 1.00 95.31 210 LEU A O 1
ATOM 1720 N N . LEU A 1 211 ? -17.982 -10.079 24.865 1.00 96.06 211 LEU A N 1
ATOM 1721 C CA . LEU A 1 211 ? -18.722 -10.995 23.991 1.00 96.06 211 LEU A CA 1
ATOM 1722 C C . LEU A 1 211 ? -18.270 -12.452 24.145 1.00 96.06 211 LEU A C 1
ATOM 1724 O O . LEU A 1 211 ? -19.021 -13.350 23.778 1.00 96.06 211 LEU A O 1
ATOM 1728 N N . SER A 1 212 ? -17.110 -12.688 24.754 1.00 96.50 212 SER A N 1
ATOM 1729 C CA . SER A 1 212 ? -16.572 -14.026 25.025 1.00 96.50 212 SER A CA 1
ATOM 1730 C C . SER A 1 212 ? -16.793 -14.483 26.474 1.00 96.50 212 SER A C 1
ATOM 1732 O O . SER A 1 212 ? -16.337 -15.556 26.865 1.00 96.50 212 SER A O 1
ATOM 1734 N N . ASP A 1 213 ? -17.492 -13.694 27.300 1.00 96.69 213 ASP A N 1
ATOM 1735 C CA . ASP A 1 213 ? -17.741 -14.040 28.703 1.00 96.69 213 ASP A CA 1
ATOM 1736 C C . ASP A 1 213 ? -18.641 -15.285 28.828 1.00 96.69 213 ASP A C 1
ATOM 1738 O O . ASP A 1 213 ? -19.629 -15.448 28.098 1.00 96.69 213 ASP A O 1
ATOM 1742 N N . LYS A 1 214 ? -18.344 -16.149 29.809 1.00 96.81 214 LYS A N 1
ATOM 1743 C CA . LYS A 1 214 ? -19.120 -17.368 30.100 1.00 96.81 214 LYS A CA 1
ATOM 1744 C C . LYS A 1 214 ? -20.596 -17.057 30.392 1.00 96.81 214 LYS A C 1
ATOM 1746 O O . LYS A 1 214 ? -21.483 -17.826 30.023 1.00 96.81 214 LYS A O 1
ATOM 1751 N N . LYS A 1 215 ? -20.894 -15.912 31.013 1.00 97.00 215 LYS A N 1
ATOM 1752 C CA . LYS A 1 215 ? -22.244 -15.493 31.410 1.00 97.00 215 LYS A CA 1
ATOM 1753 C C . LYS A 1 215 ? -22.957 -14.772 30.264 1.00 97.00 215 LYS A C 1
ATOM 1755 O O . LYS A 1 215 ? -22.588 -13.665 29.875 1.00 97.00 215 LYS A O 1
ATOM 1760 N N . ALA A 1 216 ? -24.088 -15.323 29.818 1.00 96.88 216 ALA A N 1
ATOM 1761 C CA . ALA A 1 216 ? -24.900 -14.747 28.737 1.00 96.88 216 ALA A CA 1
ATOM 1762 C C . ALA A 1 216 ? -25.321 -13.284 28.982 1.00 96.88 216 ALA A C 1
ATOM 1764 O O . ALA A 1 216 ? -25.344 -12.474 28.056 1.00 96.88 216 ALA A O 1
ATOM 1765 N N . GLN A 1 217 ? -25.598 -12.914 30.236 1.00 94.94 217 GLN A N 1
ATOM 1766 C CA . GLN A 1 217 ? -25.971 -11.539 30.584 1.00 94.94 217 GLN A CA 1
ATOM 1767 C C . GLN A 1 217 ? -24.821 -10.539 30.384 1.00 94.94 217 GLN A C 1
ATOM 1769 O O . GLN A 1 217 ? -25.075 -9.388 30.035 1.00 94.94 217 GLN A O 1
ATOM 1774 N N . VAL A 1 218 ? -23.562 -10.957 30.566 1.00 94.19 218 VAL A N 1
ATOM 1775 C CA . VAL A 1 218 ? -22.392 -10.106 30.290 1.00 94.19 218 VAL A CA 1
ATOM 1776 C C . VAL A 1 218 ? -22.266 -9.876 28.785 1.00 94.19 218 VAL A C 1
ATOM 1778 O O . VAL A 1 218 ? -22.211 -8.720 28.362 1.00 94.19 218 VAL A O 1
ATOM 1781 N N . ARG A 1 219 ? -22.353 -10.946 27.982 1.00 96.38 219 ARG A N 1
ATOM 1782 C CA . ARG A 1 219 ? -22.336 -10.858 26.512 1.00 96.38 219 ARG A CA 1
ATOM 1783 C C . ARG A 1 219 ? -23.428 -9.930 25.983 1.00 96.38 219 ARG A C 1
ATOM 1785 O O . ARG A 1 219 ? -23.153 -9.032 25.192 1.00 96.38 219 ARG A O 1
ATOM 1792 N N . LYS A 1 220 ? -24.661 -10.074 26.489 1.00 96.00 220 LYS A N 1
ATOM 1793 C CA . LYS A 1 220 ? -25.805 -9.221 26.122 1.00 96.00 220 LYS A CA 1
ATOM 1794 C C . LYS A 1 220 ? -25.541 -7.741 26.409 1.00 96.00 220 LYS A C 1
ATOM 1796 O O . LYS A 1 220 ? -25.883 -6.890 25.588 1.00 96.00 220 LYS A O 1
ATOM 1801 N N . ARG A 1 221 ? -24.941 -7.415 27.559 1.00 94.81 221 ARG A N 1
ATOM 1802 C CA . ARG A 1 221 ? -24.563 -6.032 27.893 1.00 94.81 221 ARG A CA 1
ATOM 1803 C C . ARG A 1 221 ? -23.495 -5.488 26.948 1.00 94.81 221 ARG A C 1
ATOM 1805 O O . ARG A 1 221 ? -23.660 -4.368 26.469 1.00 94.81 221 ARG A O 1
ATOM 1812 N N . GLY A 1 222 ? -22.456 -6.276 26.662 1.00 95.31 222 GLY A N 1
ATOM 1813 C CA . GLY A 1 222 ? -21.409 -5.920 25.700 1.00 95.31 222 GLY A CA 1
ATOM 1814 C C . GLY A 1 222 ? -21.987 -5.623 24.315 1.00 95.31 222 GLY A C 1
ATOM 1815 O O . GLY A 1 222 ? -21.788 -4.531 23.790 1.00 95.31 222 GLY A O 1
ATOM 1816 N N . ALA A 1 223 ? -22.812 -6.528 23.781 1.00 96.31 223 ALA A N 1
ATOM 1817 C CA . ALA A 1 223 ? -23.441 -6.378 22.467 1.00 96.31 223 ALA A CA 1
ATOM 1818 C C . ALA A 1 223 ? -24.346 -5.135 22.373 1.00 96.31 223 ALA A C 1
ATOM 1820 O O . ALA A 1 223 ? -24.277 -4.380 21.400 1.00 96.31 223 ALA A O 1
ATOM 1821 N N . LYS A 1 224 ? -25.165 -4.869 23.403 1.00 96.12 224 LYS A N 1
ATOM 1822 C CA . LYS A 1 224 ? -26.012 -3.663 23.458 1.00 96.12 224 LYS A CA 1
ATOM 1823 C C . LYS A 1 224 ? -25.188 -2.379 23.527 1.00 96.12 224 LYS A C 1
ATOM 1825 O O . LYS A 1 224 ? -25.538 -1.391 22.885 1.00 96.12 224 LYS A O 1
ATOM 1830 N N . ALA A 1 225 ? -24.116 -2.371 24.315 1.00 95.88 225 ALA A N 1
ATOM 1831 C CA . ALA A 1 225 ? -23.242 -1.212 24.409 1.00 95.88 225 ALA A CA 1
ATOM 1832 C C . ALA A 1 225 ? -22.522 -0.939 23.085 1.00 95.88 225 ALA A C 1
ATOM 1834 O O . ALA A 1 225 ? -22.556 0.201 22.627 1.00 95.88 225 ALA A O 1
ATOM 1835 N N . LEU A 1 226 ? -21.969 -1.981 22.452 1.00 95.81 226 LEU A N 1
ATOM 1836 C CA . LEU A 1 226 ? -21.342 -1.910 21.133 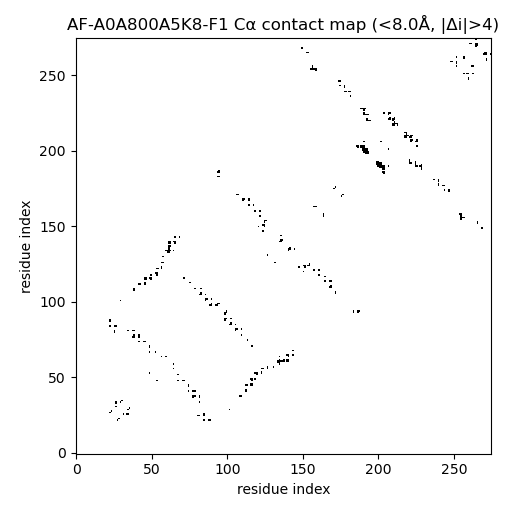1.00 95.81 226 LEU A CA 1
ATOM 1837 C C . LEU A 1 226 ? -22.310 -1.330 20.096 1.00 95.81 226 LEU A C 1
ATOM 1839 O O . LEU A 1 226 ? -22.001 -0.323 19.465 1.00 95.81 226 LEU A O 1
ATOM 1843 N N . SER A 1 227 ? -23.519 -1.894 20.009 1.00 95.69 227 SER A N 1
ATOM 1844 C CA . SER A 1 227 ? -24.555 -1.448 19.068 1.00 95.69 227 SER A CA 1
ATOM 1845 C C . SER A 1 227 ? -24.897 0.032 19.252 1.00 95.69 227 SER A C 1
ATOM 1847 O O . SER A 1 227 ? -24.918 0.785 18.286 1.00 95.69 227 SER A O 1
ATOM 1849 N N . ARG A 1 228 ? -25.106 0.490 20.495 1.00 94.88 228 ARG A N 1
ATOM 1850 C CA . ARG A 1 228 ? -25.401 1.907 20.777 1.00 94.88 228 ARG A CA 1
ATOM 1851 C C . ARG A 1 228 ? -24.223 2.828 20.474 1.00 94.88 228 ARG A C 1
ATOM 1853 O O . ARG A 1 228 ? -24.440 3.935 19.993 1.00 94.88 228 ARG A O 1
ATOM 1860 N N . GLY A 1 229 ? -22.998 2.406 20.788 1.00 93.81 229 GLY A N 1
ATOM 1861 C CA . GLY A 1 229 ? -21.793 3.194 20.521 1.00 93.81 229 GLY A CA 1
ATOM 1862 C C . GLY A 1 229 ? -21.555 3.389 19.024 1.00 93.81 229 GLY A C 1
ATOM 1863 O O . GLY A 1 229 ? -21.320 4.513 18.585 1.00 93.81 229 GLY A O 1
ATOM 1864 N N . LEU A 1 230 ? -21.711 2.321 18.235 1.00 95.44 230 LEU A N 1
ATOM 1865 C CA . LEU A 1 230 ? -21.604 2.380 16.776 1.00 95.44 230 LEU A CA 1
ATOM 1866 C C . LEU A 1 230 ? -22.773 3.150 16.148 1.00 95.44 230 LEU A C 1
ATOM 1868 O O . LEU A 1 230 ? -22.542 3.991 15.285 1.00 95.44 230 LEU A O 1
ATOM 1872 N N . ALA A 1 231 ? -24.007 2.952 16.627 1.00 95.94 231 ALA A N 1
ATOM 1873 C CA . ALA A 1 231 ? -25.184 3.667 16.124 1.00 95.94 231 ALA A CA 1
ATOM 1874 C C . ALA A 1 231 ? -25.055 5.192 16.264 1.00 95.94 231 ALA A C 1
ATOM 1876 O O . ALA A 1 231 ? -25.437 5.929 15.360 1.00 95.94 231 ALA A O 1
ATOM 1877 N N . LYS A 1 232 ? -24.448 5.682 17.353 1.00 95.44 232 LYS A N 1
ATOM 1878 C CA . LYS A 1 232 ? -24.164 7.118 17.530 1.00 95.44 232 LYS A CA 1
ATOM 1879 C C . LYS A 1 232 ? -23.203 7.688 16.483 1.00 95.44 232 LYS A C 1
ATOM 1881 O O . LYS A 1 232 ? -23.232 8.886 16.237 1.00 95.44 232 LYS A O 1
ATOM 1886 N N . ASN A 1 233 ? -22.379 6.841 15.869 1.00 95.31 233 ASN A N 1
ATOM 1887 C CA . ASN A 1 233 ? -21.366 7.222 14.886 1.00 95.31 233 ASN A CA 1
ATOM 1888 C C . ASN A 1 233 ? -21.709 6.739 13.471 1.00 95.31 233 ASN A C 1
ATOM 1890 O O . ASN A 1 233 ? -20.892 6.867 12.560 1.00 95.31 233 ASN A O 1
ATOM 1894 N N . ILE A 1 234 ? -22.925 6.217 13.266 1.00 96.38 234 ILE A N 1
ATOM 1895 C CA . ILE A 1 234 ? -23.316 5.548 12.023 1.00 96.38 234 ILE A CA 1
ATOM 1896 C C . ILE A 1 234 ? -23.135 6.444 10.800 1.00 96.38 234 ILE A C 1
ATOM 1898 O O . ILE A 1 234 ? -22.695 5.967 9.761 1.00 96.38 234 ILE A O 1
ATOM 1902 N N . ARG A 1 235 ? -23.397 7.752 10.925 1.00 97.56 235 ARG A N 1
ATOM 1903 C CA . ARG A 1 235 ? -23.242 8.717 9.829 1.00 97.56 235 ARG A CA 1
ATOM 1904 C C . ARG A 1 235 ? -21.789 8.827 9.361 1.00 97.56 235 ARG A C 1
ATOM 1906 O O . ARG A 1 235 ? -21.544 8.795 8.160 1.00 97.56 235 ARG A O 1
ATOM 1913 N N . VAL A 1 236 ? -20.843 8.945 10.294 1.00 96.75 236 VAL A N 1
ATOM 1914 C CA . VAL A 1 236 ? -19.408 9.060 9.981 1.00 96.75 236 VAL A CA 1
ATOM 1915 C C . VAL A 1 236 ? -18.891 7.746 9.410 1.00 96.75 236 VAL A C 1
ATOM 1917 O O . VAL A 1 236 ? -18.281 7.743 8.347 1.00 96.75 236 VAL A O 1
ATOM 1920 N N . LEU A 1 237 ? -19.207 6.623 10.061 1.00 96.69 237 LEU A N 1
ATOM 1921 C CA . LEU A 1 237 ? -18.783 5.299 9.601 1.00 96.69 237 LEU A CA 1
ATOM 1922 C C . LEU A 1 237 ? -19.332 4.982 8.202 1.00 96.69 237 LEU A C 1
ATOM 1924 O O . LEU A 1 237 ? -18.580 4.534 7.344 1.00 96.69 237 LEU A O 1
ATOM 1928 N N . SER A 1 238 ? -20.604 5.303 7.939 1.00 98.00 238 SER A N 1
ATOM 1929 C CA . SER A 1 238 ? -21.215 5.110 6.617 1.00 98.00 238 SER A CA 1
ATOM 1930 C C . SER A 1 238 ? -20.556 5.981 5.549 1.00 98.00 238 SER A C 1
ATOM 1932 O O . SER A 1 238 ? -20.292 5.498 4.454 1.00 98.00 238 SER A O 1
ATOM 1934 N N . LEU A 1 239 ? -20.249 7.249 5.855 1.00 98.38 239 LEU A N 1
ATOM 1935 C CA . LEU A 1 239 ? -19.547 8.130 4.919 1.00 98.38 239 LEU A CA 1
ATOM 1936 C C . LEU A 1 239 ? -18.163 7.575 4.562 1.00 98.38 239 LEU A C 1
ATOM 1938 O O . LEU A 1 239 ? -17.804 7.554 3.385 1.00 98.38 239 LEU A O 1
ATOM 1942 N N . ILE A 1 240 ? -17.412 7.096 5.558 1.00 98.12 240 ILE A N 1
ATOM 1943 C CA . ILE A 1 240 ? -16.085 6.515 5.340 1.00 98.12 240 ILE A CA 1
ATOM 1944 C C . ILE A 1 240 ? -16.187 5.274 4.449 1.00 98.12 240 ILE A C 1
ATOM 1946 O O . ILE A 1 240 ? -15.507 5.198 3.427 1.00 98.12 240 ILE A O 1
ATOM 1950 N N . THR A 1 241 ? -17.064 4.326 4.794 1.00 97.81 241 THR A N 1
ATOM 1951 C CA . THR A 1 241 ? -17.247 3.093 4.017 1.00 97.81 241 THR A CA 1
ATOM 1952 C C . THR A 1 241 ? -17.696 3.382 2.587 1.00 97.81 241 THR A C 1
ATOM 1954 O O . THR A 1 241 ? -17.109 2.839 1.656 1.00 97.81 241 THR A O 1
ATOM 1957 N N . ASN A 1 242 ? -18.677 4.267 2.392 1.00 98.25 242 ASN A N 1
ATOM 1958 C CA . ASN A 1 242 ? -19.173 4.609 1.058 1.00 98.25 242 ASN A CA 1
ATOM 1959 C C . ASN A 1 242 ? -18.101 5.298 0.209 1.00 98.25 242 ASN A C 1
ATOM 1961 O O . ASN A 1 242 ? -17.991 5.017 -0.982 1.00 98.25 242 ASN A O 1
ATOM 1965 N N . THR A 1 243 ? -17.288 6.166 0.814 1.00 98.31 243 THR A N 1
ATOM 1966 C CA . THR A 1 243 ? -16.206 6.840 0.087 1.00 98.31 243 THR A CA 1
ATOM 1967 C C . THR A 1 243 ? -15.117 5.858 -0.322 1.00 98.31 243 THR A C 1
ATOM 1969 O O . THR A 1 243 ? -14.700 5.873 -1.474 1.00 98.31 243 THR A O 1
ATOM 1972 N N . LEU A 1 244 ? -14.705 4.957 0.576 1.00 97.88 244 LEU A N 1
ATOM 1973 C CA . LEU A 1 244 ? -13.736 3.905 0.258 1.00 97.88 244 LEU A CA 1
ATOM 1974 C C . LEU A 1 244 ? -14.258 2.945 -0.817 1.00 97.88 244 LEU A C 1
ATOM 1976 O O . LEU A 1 244 ? -13.511 2.570 -1.716 1.00 97.88 244 LEU A O 1
ATOM 1980 N N . ALA A 1 245 ? -15.539 2.573 -0.750 1.00 97.75 245 ALA A N 1
ATOM 1981 C CA . ALA A 1 245 ? -16.168 1.737 -1.765 1.00 97.75 245 ALA A CA 1
ATOM 1982 C C . ALA A 1 245 ? -16.169 2.428 -3.136 1.00 97.75 245 ALA A C 1
ATOM 1984 O O . ALA A 1 245 ? -15.841 1.793 -4.135 1.00 97.75 245 ALA A O 1
ATOM 1985 N N . LYS A 1 246 ? -16.478 3.732 -3.183 1.00 98.06 246 LYS A N 1
ATOM 1986 C CA . LYS A 1 246 ? -16.480 4.498 -4.432 1.00 98.06 246 LYS A CA 1
ATOM 1987 C C . LYS A 1 246 ? -15.073 4.734 -4.988 1.00 98.06 246 LYS A C 1
ATOM 1989 O O . LYS A 1 246 ? -14.888 4.602 -6.191 1.00 98.06 246 LYS A O 1
ATOM 1994 N N . ASP A 1 247 ? -14.096 5.054 -4.138 1.00 97.50 247 ASP A N 1
ATOM 1995 C CA . ASP A 1 247 ? -12.682 5.203 -4.528 1.00 97.50 247 ASP A CA 1
ATOM 1996 C C . ASP A 1 247 ? -12.162 3.903 -5.159 1.00 97.50 247 ASP A C 1
ATOM 1998 O O . ASP A 1 247 ? -11.634 3.914 -6.271 1.00 97.50 247 ASP A O 1
ATOM 2002 N N . LYS A 1 248 ? -12.447 2.764 -4.510 1.00 96.56 248 LYS A N 1
ATOM 2003 C CA . LYS A 1 248 ? -12.123 1.438 -5.037 1.00 96.56 248 LYS A CA 1
ATOM 2004 C C . LYS A 1 248 ? -12.840 1.126 -6.353 1.00 96.56 248 LYS A C 1
ATOM 2006 O O . LYS A 1 248 ? -12.194 0.641 -7.272 1.00 96.56 248 LYS A O 1
ATOM 2011 N N . GLU A 1 249 ? -14.143 1.389 -6.462 1.00 97.44 249 GLU A N 1
ATOM 2012 C CA . GLU A 1 249 ? -14.899 1.160 -7.704 1.00 97.44 249 GLU A CA 1
ATOM 2013 C C . GLU A 1 249 ? -14.303 1.955 -8.874 1.00 97.44 249 GLU A C 1
ATOM 2015 O O . GLU A 1 249 ? -14.142 1.414 -9.967 1.00 97.44 249 GLU A O 1
ATOM 2020 N N . ILE A 1 250 ? -13.947 3.225 -8.646 1.00 97.31 250 ILE A N 1
ATOM 2021 C CA . ILE A 1 250 ? -13.306 4.064 -9.662 1.00 97.31 250 ILE A CA 1
ATOM 2022 C C . ILE A 1 250 ? -11.987 3.421 -10.099 1.00 97.31 250 ILE A C 1
ATOM 2024 O O . ILE A 1 250 ? -11.785 3.207 -11.294 1.00 97.31 250 ILE A O 1
ATOM 2028 N N . GLU A 1 251 ? -11.099 3.073 -9.165 1.00 96.50 251 GLU A N 1
ATOM 2029 C CA . GLU A 1 251 ? -9.817 2.458 -9.522 1.00 96.50 251 GLU A CA 1
ATOM 2030 C C . GLU A 1 251 ? -10.001 1.111 -10.244 1.00 96.50 251 GLU A C 1
ATOM 2032 O O . GLU A 1 251 ? -9.347 0.868 -11.261 1.00 96.50 251 GLU A O 1
ATOM 2037 N N . ASP A 1 252 ? -10.939 0.274 -9.791 1.00 97.12 252 ASP A N 1
ATOM 2038 C CA . ASP A 1 252 ? -11.251 -1.012 -10.418 1.00 97.12 252 ASP A CA 1
ATOM 2039 C C . ASP A 1 252 ? -11.728 -0.843 -11.871 1.00 97.12 252 ASP A C 1
ATOM 2041 O O . ASP A 1 252 ? -11.306 -1.605 -12.744 1.00 97.12 252 ASP A O 1
ATOM 2045 N N . GLN A 1 253 ? -12.544 0.178 -12.161 1.00 97.19 253 GLN A N 1
ATOM 2046 C CA . GLN A 1 253 ? -12.991 0.497 -13.522 1.00 97.19 253 GLN A CA 1
ATOM 2047 C C . GLN A 1 253 ? -11.831 0.923 -14.426 1.00 97.19 253 GLN A C 1
ATOM 2049 O O . GLN A 1 253 ? -11.693 0.406 -15.537 1.00 97.19 253 GLN A O 1
ATOM 2054 N N . TRP A 1 254 ? -10.967 1.827 -13.952 1.00 97.56 254 TRP A N 1
ATOM 2055 C CA . TRP A 1 254 ? -9.787 2.259 -14.709 1.00 97.56 254 TRP A CA 1
ATOM 2056 C C . TRP A 1 254 ? -8.851 1.084 -14.998 1.00 97.56 254 TRP A C 1
ATOM 2058 O O . TRP A 1 254 ? -8.376 0.925 -16.125 1.00 97.56 254 TRP A O 1
ATOM 2068 N N . ARG A 1 255 ? -8.639 0.224 -13.997 1.00 97.12 255 ARG A N 1
ATOM 2069 C CA . ARG A 1 255 ? -7.799 -0.976 -14.082 1.00 97.12 255 ARG A CA 1
ATOM 2070 C C . ARG A 1 255 ? -8.484 -2.161 -14.763 1.00 97.12 255 ARG A C 1
ATOM 2072 O O . ARG A 1 255 ? -7.821 -3.161 -15.026 1.00 97.12 255 ARG A O 1
ATOM 2079 N N . ARG A 1 256 ? -9.771 -2.055 -15.111 1.00 96.62 256 ARG A N 1
ATOM 2080 C CA . ARG A 1 256 ? -10.565 -3.091 -15.798 1.00 96.62 256 ARG A CA 1
ATOM 2081 C C . ARG A 1 256 ? -10.619 -4.413 -15.024 1.00 96.62 256 ARG A C 1
ATOM 2083 O O . ARG A 1 256 ? -10.479 -5.484 -15.618 1.00 96.62 256 ARG A O 1
ATOM 2090 N N . TYR A 1 257 ? -10.775 -4.350 -13.704 1.00 95.88 257 TYR A N 1
ATOM 2091 C CA . TYR A 1 257 ? -11.050 -5.551 -12.915 1.00 95.88 257 TYR A CA 1
ATOM 2092 C C . TYR A 1 257 ? -12.505 -6.001 -13.130 1.00 95.88 257 TYR A C 1
ATOM 2094 O O . TYR A 1 257 ? -13.403 -5.160 -13.090 1.00 95.88 257 TYR A O 1
ATOM 2102 N N . PRO A 1 258 ? -12.761 -7.301 -13.372 1.00 92.81 258 PRO A N 1
ATOM 2103 C CA . PRO A 1 258 ? -14.109 -7.793 -13.657 1.00 92.81 258 PRO A CA 1
ATOM 2104 C C . PRO A 1 258 ? -15.034 -7.770 -12.434 1.00 92.81 258 PRO A C 1
ATOM 2106 O O . PRO A 1 258 ? -16.242 -7.615 -12.593 1.00 92.81 258 PRO A O 1
ATOM 2109 N N . HIS A 1 259 ? -14.494 -7.899 -11.219 1.00 92.00 259 HIS A N 1
ATOM 2110 C CA . HIS A 1 259 ? -15.258 -7.783 -9.978 1.00 92.00 259 HIS A CA 1
ATOM 2111 C C . HIS A 1 259 ? -14.430 -7.127 -8.858 1.00 92.00 259 HIS A C 1
ATOM 2113 O O . HIS A 1 259 ? -13.198 -7.105 -8.916 1.00 92.00 259 HIS A O 1
ATOM 2119 N N . PRO A 1 260 ? -15.072 -6.625 -7.783 1.00 92.06 260 PRO A N 1
ATOM 2120 C CA . PRO A 1 260 ? -14.367 -5.914 -6.710 1.00 92.06 260 PRO A CA 1
ATOM 2121 C C . PRO A 1 260 ? -13.274 -6.739 -6.012 1.00 92.06 260 PRO A C 1
ATOM 2123 O O . PRO A 1 260 ? -12.308 -6.182 -5.485 1.00 92.06 260 PRO A O 1
ATOM 2126 N N . ALA A 1 261 ? -13.409 -8.069 -5.994 1.00 93.38 261 ALA A N 1
ATOM 2127 C CA . ALA A 1 261 ? -12.427 -8.963 -5.383 1.00 93.38 261 ALA A CA 1
ATOM 2128 C C . ALA A 1 261 ? -11.210 -9.270 -6.281 1.00 93.38 261 ALA A C 1
ATOM 2130 O O . ALA A 1 261 ? -10.181 -9.668 -5.737 1.00 93.38 261 ALA A O 1
ATOM 2131 N N . SER A 1 262 ? -11.262 -9.030 -7.603 1.00 94.00 262 SER A N 1
ATOM 2132 C CA . SER A 1 262 ? -10.24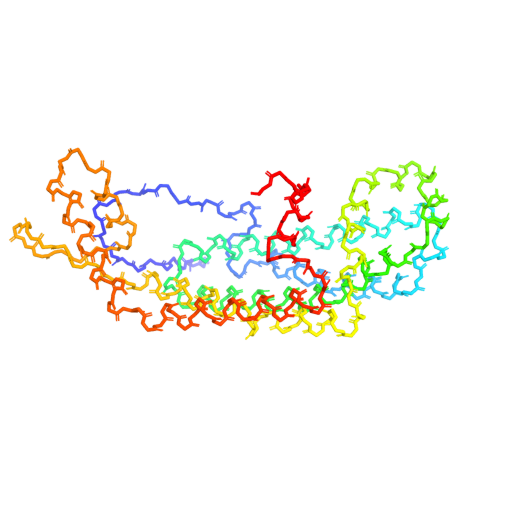2 -9.524 -8.549 1.00 94.00 262 SER A CA 1
ATOM 2133 C C . SER A 1 262 ? -8.842 -9.025 -8.216 1.00 94.00 262 SER A C 1
ATOM 2135 O O . SER A 1 262 ? -7.896 -9.804 -8.195 1.00 94.00 262 SER A O 1
ATOM 2137 N N . TYR A 1 263 ? -8.694 -7.736 -7.874 1.00 94.19 263 TYR A N 1
ATOM 2138 C CA . TYR A 1 263 ? -7.399 -7.197 -7.445 1.00 94.19 263 TYR A CA 1
ATOM 2139 C C . TYR A 1 263 ? -6.830 -7.970 -6.250 1.00 94.19 263 TYR A C 1
ATOM 2141 O O . TYR A 1 263 ? -5.645 -8.299 -6.220 1.00 94.19 263 TYR A O 1
ATOM 2149 N N . ARG A 1 264 ? -7.679 -8.266 -5.255 1.00 93.88 264 ARG A N 1
ATOM 2150 C CA . ARG A 1 264 ? -7.255 -8.950 -4.033 1.00 93.88 264 ARG A CA 1
ATOM 2151 C C . ARG A 1 264 ? -6.886 -10.401 -4.324 1.00 93.88 264 ARG A C 1
ATOM 2153 O O . ARG A 1 264 ? -5.831 -10.836 -3.868 1.00 93.88 264 ARG A O 1
ATOM 2160 N N . ASN A 1 265 ? -7.706 -11.108 -5.092 1.00 93.31 265 ASN A N 1
ATOM 2161 C CA . ASN A 1 265 ? -7.451 -12.484 -5.511 1.00 93.31 265 ASN A CA 1
ATOM 2162 C C . ASN A 1 265 ? -6.124 -12.578 -6.272 1.00 93.31 265 ASN A C 1
ATOM 2164 O O . ASN A 1 265 ? -5.224 -13.309 -5.859 1.00 93.31 265 ASN A O 1
ATOM 2168 N N . LEU A 1 266 ? -5.931 -11.704 -7.262 1.00 92.50 266 LEU A N 1
ATOM 2169 C CA . LEU A 1 266 ? -4.696 -11.602 -8.031 1.00 92.50 266 LEU A CA 1
ATOM 2170 C C . LEU A 1 266 ? -3.479 -11.292 -7.145 1.00 92.50 266 LEU A C 1
ATOM 2172 O O . LEU A 1 266 ? -2.442 -11.938 -7.268 1.00 92.50 266 LEU A O 1
ATOM 2176 N N . SER A 1 267 ? -3.608 -10.350 -6.203 1.00 92.12 267 SER A N 1
ATOM 2177 C CA . SER A 1 267 ? -2.534 -10.021 -5.253 1.00 92.12 267 SER A CA 1
ATOM 2178 C C . SER A 1 267 ? -2.163 -11.181 -4.326 1.00 92.12 267 SER A C 1
ATOM 2180 O O . SER A 1 267 ? -0.999 -11.315 -3.956 1.00 92.12 267 SER A O 1
ATOM 2182 N N . ASN A 1 268 ? -3.130 -12.043 -4.007 1.00 92.38 268 ASN A N 1
ATOM 2183 C CA . ASN A 1 268 ? -2.943 -13.238 -3.190 1.00 92.38 268 ASN A CA 1
ATOM 2184 C C . ASN A 1 268 ? -2.539 -14.473 -4.014 1.00 92.38 268 ASN A C 1
ATOM 2186 O O . ASN A 1 268 ? -2.358 -15.538 -3.431 1.00 92.38 268 ASN A O 1
ATOM 2190 N N . GLN A 1 269 ? -2.388 -14.346 -5.339 1.00 89.00 269 GLN A N 1
ATOM 2191 C CA . GLN A 1 269 ? -2.139 -15.461 -6.262 1.00 89.00 269 GLN A CA 1
ATOM 2192 C C . GLN A 1 269 ? -3.239 -16.541 -6.206 1.00 89.00 269 GLN A C 1
ATOM 2194 O O . GLN A 1 269 ? -2.952 -17.735 -6.260 1.00 89.00 269 GLN A O 1
ATOM 2199 N N . VAL A 1 270 ? -4.498 -16.110 -6.080 1.00 87.88 270 VAL A N 1
ATOM 2200 C CA . VAL A 1 270 ? -5.694 -16.965 -6.051 1.00 87.88 270 VAL A CA 1
ATOM 2201 C C . VAL A 1 270 ? -6.545 -16.671 -7.285 1.00 87.88 270 VAL A C 1
ATOM 2203 O O . VAL A 1 270 ? -6.723 -15.508 -7.646 1.00 87.88 270 VAL A O 1
ATOM 2206 N N . GLU A 1 271 ? -7.049 -17.715 -7.944 1.00 79.56 271 GLU A N 1
ATOM 2207 C CA . GLU A 1 271 ? -7.966 -17.556 -9.078 1.00 79.56 271 GLU A CA 1
ATOM 2208 C C . GLU A 1 271 ? -9.360 -17.164 -8.588 1.00 79.56 271 GLU A C 1
ATOM 2210 O O . GLU A 1 271 ? -9.811 -17.609 -7.532 1.00 79.56 271 GLU A O 1
ATOM 2215 N N . ASP A 1 272 ? -10.056 -16.347 -9.375 1.00 76.81 272 ASP A N 1
ATOM 2216 C CA . ASP A 1 272 ? -11.367 -15.814 -9.002 1.00 76.81 272 ASP A CA 1
ATOM 2217 C C . ASP A 1 272 ? -12.439 -16.901 -8.820 1.00 76.81 272 ASP A C 1
ATOM 2219 O O . ASP A 1 272 ? -13.381 -16.699 -8.068 1.00 76.81 272 ASP A O 1
ATOM 2223 N N . GLU A 1 273 ? -12.282 -18.067 -9.453 1.00 76.88 273 GLU A N 1
ATOM 2224 C CA . GLU A 1 273 ? -13.208 -19.202 -9.328 1.00 76.88 273 GLU A CA 1
ATOM 2225 C C . GLU A 1 273 ? -13.197 -19.849 -7.928 1.00 76.88 273 GLU A C 1
ATOM 2227 O O . GLU A 1 273 ? -14.157 -20.517 -7.548 1.00 76.88 273 GLU A O 1
ATOM 2232 N N . PHE A 1 274 ? -12.138 -19.644 -7.135 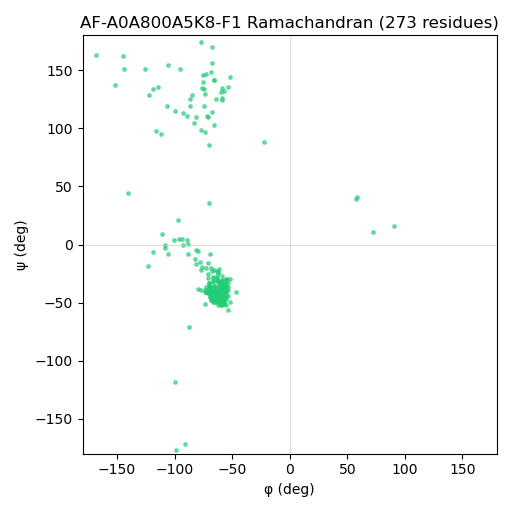1.00 68.56 274 PHE A N 1
ATOM 2233 C CA . PHE A 1 274 ? -11.970 -20.286 -5.824 1.00 68.56 274 PHE A CA 1
ATOM 2234 C C . PHE A 1 274 ? -12.423 -19.431 -4.627 1.00 68.56 274 PHE A C 1
ATOM 2236 O O . PHE A 1 274 ? -12.209 -19.847 -3.483 1.00 68.56 274 PHE A O 1
ATOM 2243 N N . VAL A 1 275 ? -13.011 -18.249 -4.859 1.00 58.84 275 VAL A N 1
ATOM 2244 C CA . VAL A 1 275 ? -13.408 -17.279 -3.815 1.00 58.84 275 VAL A CA 1
ATOM 2245 C C . VAL A 1 275 ? -14.835 -16.795 -4.030 1.00 58.84 275 VAL A C 1
ATOM 2247 O O . VAL A 1 275 ? -15.606 -16.838 -3.045 1.00 58.84 275 VAL A O 1
#

Nearest PDB structures (foldseek):
  2qr4-assembly1_A  TM=8.815E-01  e=4.401E-06  Enterococcus faecium DO
  3ce2-assembly1_A  TM=6.040E-01  e=4.401E-06  Chlamydia abortus S26/3
  5m4y-assembly1_A  TM=3.780E-01  e=4.467E+00  Saccharomyces cerevisiae S288C

Foldseek 3Di:
DDDDDDDDPDDDDPDPDDDDDCLVVLPNDLPGPVLVVLLVVLQVLLQVLLVVPQVCCLVDALVRVLVSVVSVVSSVVSLVSSLVSLVSQCVVPVPDPVSVVSNLVSLLSSLVSVLSNVSPLVVLLVHDPVSLVRSCVDPSNVVCVVVSVLSNLLSLLDDDSVVVSVCSNCVSVALVVLVSVVVSLLQPFWFWQDDDPDTDTDHPVRLVVQCPDPDPVSNVSSVVRVVVRCVVCVVVVVVSVVRNVVVQVVSCVSSVPPDSCRVVCSNVVHDPVVD